Protein AF-A0A7L8H6R1-F1 (afdb_monomer)

Organism: NCBI:txid124252

Solvent-accessible surface area (backbone atoms only — not comparable to full-atom values): 13246 Å² total; per-residue (Å²): 92,54,64,76,76,48,82,56,64,92,49,43,47,61,54,44,45,51,53,46,51,51,25,42,74,70,40,34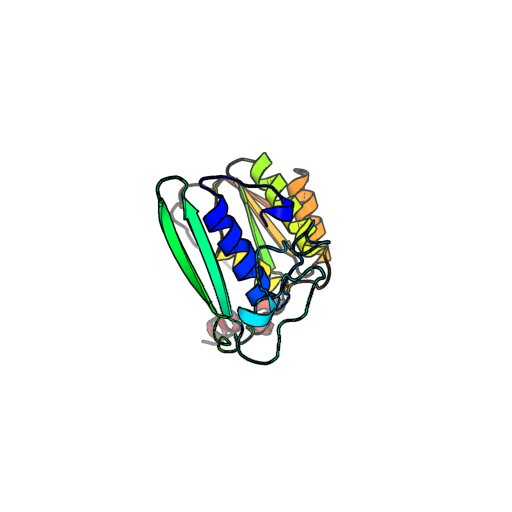,46,72,42,42,56,93,68,82,71,80,61,88,90,55,64,37,78,84,70,74,52,81,83,52,63,56,76,37,75,55,72,94,71,88,46,70,44,78,41,77,36,76,42,95,90,70,57,70,50,76,46,77,48,64,56,77,74,88,67,76,81,76,76,75,72,78,79,68,72,69,64,40,58,42,53,43,41,11,90,37,70,69,46,24,17,53,48,27,39,52,49,26,57,55,63,72,38,85,83,66,75,60,65,63,60,51,20,50,44,38,67,74,76,47,84,82,40,48,29,34,38,35,30,53,23,74,45,72,66,53,38,33,52,33,23,45,29,50,35,69,76,45,90,47,99,47,47,50,74,51,69,68,68,85,85,72,89,85,80,89,82,80,82,70,91,83,78,80,58,96,68,70,63,47,69,46,51,77,54,30,67,71,57,35,52,70,74,72,108

pLDDT: mean 92.24, std 7.63, range [60.25, 98.12]

Secondary structure (DSSP, 8-state):
-HHHH---GGGHHHHHHHHHHHHHHHTEE---TT-SS--TTS-HHHHT-----S-EEPPSS--EEEEEEE-TTS-EEEEEEEPPP-PPP--PPPP-SS-EEEEEEESSHHHHHHHHHHHHHHHTSSSPPPHHHHHHHHHHSS---SEEEEEEESSHHHHHHHHHHHHTT---TTEEEEE-------------TT---TTTTHHHHHH-HHHHHHHH-

Radius of gyration: 26.59 Å; Cα contacts (8 Å, |Δi|>4): 256; chains: 1; bounding box: 68×35×76 Å

Nearest PDB structures (foldseek):
  7s6c-assembly1_A  TM=9.274E-01  e=7.391E-15  Saccharopolyspora erythraea
  7s6b-assembly1_A  TM=8.728E-01  e=2.430E-15  Streptomyces lasalocidi
  7s6b-assembly1_B  TM=8.611E-01  e=5.772E-15  Streptomyces lasalocidi
  8ee1-assembly1_D-2  TM=8.686E-01  e=5.020E-14  Saccharopolyspora erythraea
  6l3n-assembly2_B  TM=9.235E-01  e=2.171E-08  Actinosynnema pretiosum subsp. auranticum

Structure (mmCIF, N/CA/C/O backbone):
data_AF-A0A7L8H6R1-F1
#
_entry.id   AF-A0A7L8H6R1-F1
#
loop_
_atom_site.group_PDB
_atom_site.id
_atom_site.type_symbol
_atom_site.label_atom_id
_atom_site.label_alt_id
_atom_site.label_comp_id
_atom_site.label_asym_id
_atom_site.label_entity_id
_atom_site.label_seq_id
_atom_site.pdbx_PDB_ins_code
_atom_site.Cartn_x
_atom_site.Cartn_y
_atom_site.Cartn_z
_atom_site.occupancy
_atom_site.B_iso_or_equiv
_atom_site.auth_seq_id
_atom_site.auth_comp_id
_atom_site.auth_asym_id
_atom_site.auth_atom_id
_atom_site.pdbx_PDB_model_num
ATOM 1 N N . LEU A 1 1 ? 16.452 1.372 -18.367 1.00 90.81 1 LEU A N 1
ATOM 2 C CA . LEU A 1 1 ? 17.066 1.394 -17.018 1.00 90.81 1 LEU A CA 1
ATOM 3 C C . LEU A 1 1 ? 18.425 2.065 -17.070 1.00 90.81 1 LEU A C 1
ATOM 5 O O . LEU A 1 1 ? 18.496 3.204 -16.646 1.00 90.81 1 LEU A O 1
ATOM 9 N N . LYS A 1 2 ? 19.482 1.414 -17.585 1.00 94.56 2 LYS A N 1
ATOM 10 C CA . LYS A 1 2 ? 20.833 2.011 -17.603 1.00 94.56 2 LYS A CA 1
ATOM 11 C C . LYS A 1 2 ? 20.879 3.334 -18.374 1.00 94.56 2 LYS A C 1
ATOM 13 O O . LYS A 1 2 ? 21.498 4.286 -17.930 1.00 94.56 2 LY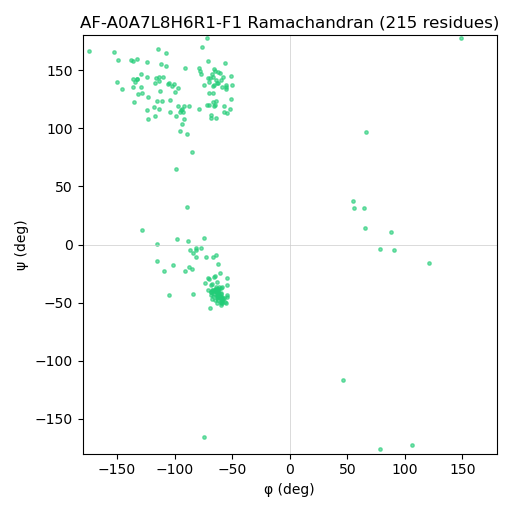S A O 1
ATOM 18 N N . SER A 1 3 ? 20.111 3.414 -19.458 1.00 94.62 3 SER A N 1
ATOM 19 C CA . SER A 1 3 ? 19.859 4.642 -20.219 1.00 94.62 3 SER A CA 1
ATOM 20 C C . SER A 1 3 ? 19.152 5.759 -19.434 1.00 94.62 3 SER A C 1
ATOM 22 O O . SER A 1 3 ? 19.124 6.880 -19.907 1.00 94.62 3 SER A O 1
ATOM 24 N N . ASN A 1 4 ? 18.520 5.466 -18.292 1.00 95.19 4 ASN A N 1
ATOM 25 C CA . ASN A 1 4 ? 17.732 6.422 -17.503 1.00 95.19 4 ASN A CA 1
ATOM 26 C C . ASN A 1 4 ? 18.473 6.880 -16.241 1.00 95.19 4 ASN A C 1
ATOM 28 O O . ASN A 1 4 ? 18.430 8.056 -15.911 1.00 95.19 4 ASN A O 1
ATOM 32 N N . ILE A 1 5 ? 19.108 5.948 -15.522 1.00 95.62 5 ILE A N 1
ATOM 33 C CA . ILE A 1 5 ? 19.700 6.199 -14.193 1.00 95.62 5 ILE A CA 1
ATOM 34 C C . ILE A 1 5 ? 21.168 5.759 -14.090 1.00 95.62 5 ILE A C 1
ATOM 36 O O . ILE A 1 5 ? 21.714 5.662 -12.996 1.00 95.62 5 ILE A O 1
ATOM 40 N N . GLY A 1 6 ? 21.807 5.461 -15.222 1.00 95.19 6 GLY A N 1
ATOM 41 C CA . GLY A 1 6 ? 23.197 5.015 -15.267 1.00 95.19 6 GLY A CA 1
ATOM 42 C C . GLY A 1 6 ? 23.403 3.542 -14.903 1.00 95.19 6 GLY A C 1
ATOM 43 O O . GLY A 1 6 ? 22.465 2.758 -14.721 1.00 95.19 6 GLY A O 1
ATOM 44 N N . HIS A 1 7 ? 24.674 3.143 -14.855 1.00 95.25 7 HIS A N 1
ATOM 45 C CA . HIS A 1 7 ? 25.091 1.794 -14.488 1.00 95.25 7 HIS A CA 1
ATOM 46 C C . HIS A 1 7 ? 25.398 1.732 -12.990 1.00 95.25 7 HIS A C 1
ATOM 48 O O . HIS A 1 7 ? 26.453 2.171 -12.558 1.00 95.25 7 HIS A O 1
ATOM 54 N N . LEU A 1 8 ? 24.486 1.157 -12.207 1.00 94.75 8 LEU A N 1
ATOM 55 C CA . LEU A 1 8 ? 24.596 1.076 -10.743 1.00 94.75 8 LEU A CA 1
ATOM 56 C C . LEU A 1 8 ? 25.338 -0.184 -10.261 1.00 94.75 8 LEU A C 1
ATOM 58 O O . LEU A 1 8 ? 25.005 -0.751 -9.224 1.00 94.75 8 LEU A O 1
ATOM 62 N N . GLU A 1 9 ? 26.301 -0.640 -11.063 1.00 93.69 9 GLU A N 1
ATOM 63 C CA . GLU A 1 9 ? 27.282 -1.683 -10.732 1.00 93.69 9 GLU A CA 1
ATOM 64 C C . GLU A 1 9 ? 26.643 -2.931 -10.060 1.00 93.69 9 GLU A C 1
ATOM 66 O O . GLU A 1 9 ? 25.805 -3.543 -10.738 1.00 93.69 9 GLU A O 1
ATOM 71 N N . PRO A 1 10 ? 26.918 -3.348 -8.791 1.00 92.50 10 PRO A N 1
ATOM 72 C CA . PRO A 1 10 ? 26.257 -4.525 -8.212 1.00 92.50 10 PRO A CA 1
ATOM 73 C C . PRO A 1 10 ? 24.723 -4.486 -8.241 1.00 92.50 10 PRO A C 1
ATOM 75 O O . PRO A 1 10 ? 24.081 -5.531 -8.328 1.00 92.50 10 PRO A O 1
ATOM 78 N N . ALA A 1 11 ? 24.110 -3.299 -8.200 1.00 95.06 11 ALA A N 1
ATOM 79 C CA . ALA A 1 11 ? 22.655 -3.145 -8.209 1.00 95.06 11 ALA A CA 1
ATOM 80 C C . ALA A 1 11 ? 22.047 -3.166 -9.624 1.00 95.06 11 ALA A C 1
ATOM 82 O O . ALA A 1 11 ? 20.822 -3.193 -9.781 1.00 95.06 11 ALA A O 1
ATOM 83 N N . ALA A 1 12 ? 22.868 -3.166 -10.680 1.00 94.44 12 ALA A N 1
ATOM 84 C CA . ALA A 1 12 ? 22.384 -3.057 -12.053 1.00 94.44 12 ALA A CA 1
ATOM 85 C C . ALA A 1 12 ? 21.486 -4.235 -12.474 1.00 94.44 12 ALA A C 1
ATOM 87 O O . ALA A 1 12 ? 20.568 -4.038 -13.276 1.00 94.44 12 ALA A O 1
ATOM 88 N N . GLY A 1 13 ? 21.744 -5.438 -11.947 1.00 94.88 13 GLY A N 1
ATOM 89 C CA . GLY A 1 13 ? 20.940 -6.634 -12.210 1.00 94.88 13 GLY A CA 1
ATOM 90 C C . GLY A 1 13 ? 19.549 -6.546 -11.580 1.00 94.88 13 GLY A C 1
ATOM 91 O O . GLY A 1 13 ? 18.547 -6.621 -12.290 1.00 94.88 13 GLY A O 1
ATOM 92 N N . VAL A 1 14 ? 19.477 -6.300 -10.264 1.00 96.69 14 VAL A N 1
ATOM 93 C CA . VAL A 1 14 ? 18.199 -6.243 -9.528 1.00 96.69 14 VAL A CA 1
ATOM 94 C C . VAL A 1 14 ? 17.308 -5.094 -9.999 1.00 96.69 14 VAL A C 1
ATOM 96 O O . VAL A 1 14 ? 16.104 -5.267 -10.148 1.00 96.69 14 VAL A O 1
ATOM 99 N N . LEU A 1 15 ? 17.875 -3.939 -10.344 1.00 96.75 15 LEU A N 1
ATOM 100 C CA . LEU A 1 15 ? 17.086 -2.845 -10.912 1.00 96.75 15 LEU A CA 1
ATOM 101 C C . LEU A 1 15 ? 16.614 -3.155 -12.341 1.00 96.75 15 LEU A C 1
ATOM 103 O O . LEU A 1 15 ? 15.557 -2.683 -12.763 1.00 96.75 15 LEU A O 1
ATOM 107 N N . GLY A 1 16 ? 17.368 -3.972 -13.086 1.00 96.88 16 GLY A N 1
ATOM 108 C CA . GLY A 1 16 ? 16.928 -4.523 -14.370 1.00 96.88 16 GLY A CA 1
ATOM 109 C C . GLY A 1 16 ? 15.703 -5.415 -14.194 1.00 96.88 16 GLY A C 1
ATOM 110 O O . GLY A 1 16 ? 14.735 -5.276 -14.940 1.00 96.88 16 GLY A O 1
ATOM 111 N N . LEU A 1 17 ? 15.721 -6.245 -13.150 1.00 97.50 17 LEU A N 1
ATOM 112 C CA . LEU A 1 17 ? 14.598 -7.085 -12.752 1.00 97.50 17 LEU A CA 1
ATOM 113 C C . LEU A 1 17 ? 13.377 -6.260 -12.332 1.00 97.50 17 LEU A C 1
ATOM 115 O O . LEU A 1 17 ? 12.283 -6.540 -12.805 1.00 97.50 17 LEU A O 1
ATOM 119 N N . VAL A 1 18 ? 13.554 -5.196 -11.543 1.00 97.38 18 VAL A N 1
ATOM 120 C CA . VAL A 1 18 ? 12.453 -4.284 -11.176 1.00 97.38 18 VAL A CA 1
ATOM 121 C C . VAL A 1 18 ? 11.838 -3.624 -12.415 1.00 97.38 18 VAL A C 1
ATOM 123 O O . VAL A 1 18 ? 10.615 -3.615 -12.547 1.00 97.38 18 VAL A O 1
ATOM 126 N N . LYS A 1 19 ? 12.655 -3.127 -13.363 1.00 97.19 19 LYS A N 1
ATOM 127 C CA . LYS A 1 19 ? 12.152 -2.585 -14.644 1.00 97.19 19 LYS A CA 1
ATOM 128 C C . LYS A 1 19 ? 11.303 -3.629 -15.370 1.00 97.19 19 LYS A C 1
ATOM 130 O O . LYS A 1 19 ? 10.217 -3.305 -15.839 1.00 97.19 19 LYS A O 1
ATOM 135 N N . ALA A 1 20 ? 11.820 -4.848 -15.500 1.00 97.25 20 ALA A N 1
ATOM 136 C CA . ALA A 1 20 ? 11.145 -5.907 -16.234 1.00 97.25 20 ALA A CA 1
ATOM 137 C C . ALA A 1 20 ? 9.837 -6.331 -15.551 1.00 97.25 20 ALA A C 1
ATOM 139 O O . ALA A 1 20 ? 8.822 -6.454 -16.227 1.00 97.25 20 ALA A O 1
ATOM 140 N N . ALA A 1 21 ? 9.832 -6.472 -14.223 1.00 96.94 21 ALA A N 1
ATOM 141 C CA . ALA A 1 21 ? 8.643 -6.831 -13.455 1.00 96.94 21 ALA A CA 1
ATOM 142 C C . ALA A 1 21 ? 7.538 -5.774 -13.592 1.00 96.94 21 ALA A C 1
ATOM 144 O O . ALA A 1 21 ? 6.387 -6.121 -13.839 1.00 96.94 21 ALA A O 1
ATOM 145 N N . LEU A 1 22 ? 7.890 -4.486 -13.509 1.00 96.38 22 LEU A N 1
ATOM 146 C CA . LEU A 1 22 ? 6.939 -3.393 -13.729 1.00 96.38 22 LEU A CA 1
ATOM 147 C C . LEU A 1 22 ? 6.429 -3.355 -15.174 1.00 96.38 22 LEU A C 1
ATOM 149 O O . LEU A 1 22 ? 5.242 -3.132 -15.388 1.00 96.38 22 LEU A O 1
ATOM 153 N N . ALA A 1 23 ? 7.296 -3.600 -16.161 1.00 96.44 23 ALA A N 1
ATOM 154 C CA . ALA A 1 23 ? 6.902 -3.638 -17.568 1.00 96.44 23 ALA A CA 1
ATOM 155 C C . ALA A 1 23 ? 5.898 -4.769 -17.854 1.00 96.44 23 ALA A C 1
ATOM 157 O O . ALA A 1 23 ? 4.876 -4.538 -18.498 1.00 96.44 23 ALA A O 1
ATOM 158 N N . VAL A 1 24 ? 6.157 -5.966 -17.314 1.00 96.06 24 VAL A N 1
ATOM 159 C CA . VAL A 1 24 ? 5.246 -7.117 -17.392 1.00 96.06 24 VAL A CA 1
ATOM 160 C C . VAL A 1 24 ? 3.930 -6.805 -16.678 1.00 96.06 24 VAL A C 1
ATOM 162 O O . VAL A 1 24 ? 2.873 -6.933 -17.286 1.00 96.06 24 VAL A O 1
ATOM 165 N N . HIS A 1 25 ? 3.982 -6.321 -15.432 1.00 94.44 25 HIS A N 1
ATOM 166 C CA . HIS A 1 25 ? 2.796 -6.009 -14.630 1.00 94.44 25 HIS A CA 1
ATOM 167 C C . HIS A 1 25 ? 1.884 -4.973 -15.304 1.00 94.44 25 HIS A C 1
ATOM 169 O O . HIS A 1 25 ? 0.684 -5.199 -15.448 1.00 94.44 25 HIS A O 1
ATOM 175 N N . HIS A 1 26 ? 2.456 -3.862 -15.774 1.00 94.38 26 HIS A N 1
ATOM 176 C CA . HIS A 1 26 ? 1.699 -2.792 -16.425 1.00 94.38 26 HIS A CA 1
ATOM 177 C C . HIS A 1 26 ? 1.387 -3.067 -17.902 1.00 94.38 26 HIS A C 1
ATOM 179 O O . HIS A 1 26 ? 0.599 -2.333 -18.488 1.00 94.38 26 HIS A O 1
ATOM 185 N N . GLY A 1 27 ? 1.985 -4.093 -18.519 1.00 95.56 27 GLY A N 1
ATOM 186 C CA . GLY A 1 27 ? 1.795 -4.378 -19.945 1.00 95.56 27 GLY A CA 1
ATOM 187 C C . GLY A 1 27 ? 2.338 -3.276 -20.857 1.00 95.56 27 GLY A C 1
ATOM 188 O O . GLY A 1 27 ? 1.790 -3.037 -21.931 1.00 95.56 27 GLY A O 1
ATOM 189 N N . VAL A 1 28 ? 3.402 -2.594 -20.431 1.00 96.69 28 VAL A N 1
ATOM 190 C CA . VAL A 1 28 ? 4.036 -1.502 -21.179 1.00 96.69 28 VAL A CA 1
ATOM 191 C C . VAL A 1 28 ? 5.537 -1.729 -21.216 1.00 96.69 28 VAL A C 1
ATOM 193 O O . VAL A 1 28 ? 6.169 -1.919 -20.178 1.00 96.69 28 VAL A O 1
ATOM 196 N N . ILE A 1 29 ? 6.125 -1.661 -22.407 1.00 97.06 29 ILE A N 1
ATOM 197 C CA . ILE A 1 29 ? 7.568 -1.727 -22.616 1.00 97.06 29 ILE A CA 1
ATOM 198 C C . ILE A 1 29 ? 8.109 -0.290 -22.609 1.00 97.06 29 ILE A C 1
ATOM 200 O O . ILE A 1 29 ? 7.864 0.465 -23.552 1.00 97.06 29 ILE A O 1
ATOM 204 N N . PRO A 1 30 ? 8.828 0.137 -21.554 1.00 96.56 30 PRO A N 1
ATOM 205 C CA . PRO A 1 30 ? 9.301 1.511 -21.459 1.00 96.56 30 PRO A CA 1
ATOM 206 C C . PRO A 1 30 ? 10.531 1.745 -22.352 1.00 96.56 30 PRO A C 1
ATOM 208 O O . PRO A 1 30 ? 11.381 0.847 -22.487 1.00 96.56 30 PRO A O 1
ATOM 211 N N . PRO A 1 31 ? 10.692 2.975 -22.868 1.00 95.94 31 PRO A N 1
ATOM 212 C CA . PRO A 1 31 ? 11.715 3.298 -23.847 1.00 95.94 31 PRO A CA 1
ATOM 213 C C . PRO A 1 31 ? 13.136 3.184 -23.290 1.00 95.94 31 PRO A C 1
ATOM 215 O O . PRO A 1 31 ? 13.413 3.408 -22.103 1.00 95.94 31 PRO A O 1
ATOM 218 N N . SER A 1 32 ? 14.064 2.867 -24.184 1.00 95.31 32 SER A N 1
ATOM 219 C CA . SER A 1 32 ? 15.502 2.966 -23.981 1.00 95.31 32 SER A CA 1
ATOM 220 C C . SER A 1 32 ? 15.980 4.301 -24.542 1.00 95.31 32 SER A C 1
ATOM 222 O O . SER A 1 32 ? 15.919 4.554 -25.742 1.00 95.31 32 SER A O 1
ATOM 224 N N . LEU A 1 33 ? 16.443 5.175 -23.651 1.00 95.12 33 LEU A N 1
ATOM 225 C CA . LEU A 1 33 ? 16.892 6.515 -24.025 1.00 95.12 33 LEU A CA 1
ATOM 226 C C . LEU A 1 33 ? 18.214 6.463 -24.802 1.00 95.12 33 LEU A C 1
ATOM 228 O O . LEU A 1 33 ? 18.997 5.523 -24.668 1.00 95.12 33 LEU A O 1
ATOM 232 N N . HIS A 1 34 ? 18.474 7.522 -25.571 1.00 93.44 34 HIS A N 1
ATOM 233 C CA . HIS A 1 34 ? 19.729 7.764 -26.299 1.00 93.44 34 HIS A CA 1
ATOM 234 C C . HIS A 1 34 ? 20.055 6.773 -27.434 1.00 93.44 34 HIS A C 1
ATOM 236 O O . HIS A 1 34 ? 21.165 6.795 -27.957 1.00 93.44 34 HIS A O 1
ATOM 242 N N . SER A 1 35 ? 19.094 5.960 -27.883 1.00 89.62 35 SER A N 1
ATOM 243 C CA . SER A 1 35 ? 19.260 5.044 -29.022 1.00 89.62 35 SER A CA 1
ATOM 244 C C . SER A 1 35 ? 18.675 5.632 -30.316 1.00 89.62 35 SER A C 1
ATOM 246 O O . SER A 1 35 ? 17.680 5.148 -30.835 1.00 89.62 35 SER A O 1
ATOM 248 N N . ARG A 1 36 ? 19.253 6.738 -30.814 1.00 88.44 36 ARG A N 1
ATOM 249 C CA . ARG A 1 36 ? 18.781 7.397 -32.056 1.00 88.44 36 ARG A CA 1
ATOM 250 C C . ARG A 1 36 ? 19.356 6.772 -33.325 1.00 88.44 36 ARG A C 1
ATOM 252 O O . ARG A 1 36 ? 18.641 6.592 -34.300 1.00 88.44 36 ARG A O 1
ATOM 259 N N . THR A 1 37 ? 20.647 6.457 -33.302 1.00 90.75 37 THR A N 1
ATOM 260 C CA . THR A 1 37 ? 21.355 5.834 -34.423 1.00 90.75 37 THR A CA 1
ATOM 261 C C . THR A 1 37 ? 21.765 4.425 -33.995 1.00 90.75 37 THR A C 1
ATOM 263 O O . THR A 1 37 ? 22.543 4.306 -33.042 1.00 90.75 37 THR A O 1
ATOM 266 N N . PRO A 1 38 ? 21.253 3.360 -34.642 1.00 89.19 38 PRO A N 1
ATOM 267 C CA . PRO A 1 38 ? 21.658 1.991 -34.341 1.00 89.19 38 PRO A CA 1
ATOM 268 C C . PRO A 1 38 ? 23.167 1.795 -34.524 1.00 89.19 38 PRO A C 1
ATOM 270 O O . PRO A 1 38 ? 23.782 2.383 -35.413 1.00 89.19 38 PRO A O 1
ATOM 273 N N . ASN A 1 39 ? 23.781 0.965 -33.679 1.00 92.38 39 ASN A N 1
ATOM 274 C CA . ASN A 1 39 ? 25.201 0.645 -33.810 1.00 92.38 39 ASN A CA 1
ATOM 275 C C . ASN A 1 39 ? 25.414 -0.222 -35.066 1.00 92.38 39 ASN A C 1
ATOM 277 O O . ASN A 1 39 ? 24.886 -1.332 -35.097 1.00 92.38 39 ASN A O 1
ATOM 281 N N . PRO A 1 40 ? 26.219 0.212 -36.056 1.00 93.56 40 PRO A N 1
ATOM 282 C CA . PRO A 1 40 ? 26.391 -0.510 -37.322 1.00 93.56 40 PRO A CA 1
ATOM 283 C C . PRO A 1 40 ? 27.095 -1.866 -37.171 1.00 93.56 40 PRO A C 1
ATOM 285 O O . PRO A 1 40 ? 27.126 -2.647 -38.112 1.00 93.56 40 PRO A O 1
ATOM 288 N N . ARG A 1 41 ? 27.672 -2.157 -35.996 1.00 96.19 41 ARG A N 1
ATOM 289 C CA . ARG A 1 41 ? 28.267 -3.465 -35.678 1.00 96.19 41 ARG A CA 1
ATOM 290 C C . ARG A 1 41 ? 27.241 -4.519 -35.246 1.00 96.19 41 ARG A C 1
ATOM 292 O O . ARG A 1 41 ? 27.641 -5.640 -34.959 1.00 96.19 41 ARG A O 1
ATOM 299 N N . ILE A 1 42 ? 25.963 -4.157 -35.135 1.00 94.81 42 ILE A N 1
ATOM 300 C CA . ILE A 1 42 ? 24.877 -5.058 -34.740 1.00 94.81 42 ILE A CA 1
ATOM 301 C C . ILE A 1 42 ? 23.884 -5.138 -35.898 1.00 94.81 42 ILE A C 1
ATOM 303 O O . ILE A 1 42 ? 23.267 -4.134 -36.256 1.00 94.81 42 ILE A O 1
ATOM 307 N N . ASP A 1 43 ? 23.706 -6.333 -36.455 1.00 94.69 43 ASP A N 1
ATOM 308 C CA . ASP A 1 43 ? 22.686 -6.607 -37.468 1.00 94.69 43 ASP A CA 1
ATOM 309 C C . ASP A 1 43 ? 21.342 -6.918 -36.787 1.00 94.69 43 ASP A C 1
ATOM 311 O O . ASP A 1 43 ? 20.959 -8.067 -36.579 1.00 94.69 43 ASP A O 1
ATOM 315 N N . PHE A 1 44 ? 20.640 -5.864 -36.364 1.00 92.94 44 PHE A N 1
ATOM 316 C CA . PHE A 1 44 ? 19.354 -5.979 -35.668 1.00 92.94 44 PHE A CA 1
ATOM 317 C C . PHE A 1 44 ? 18.306 -6.812 -36.438 1.00 92.94 44 PHE A C 1
ATOM 319 O O . PHE A 1 44 ? 17.686 -7.678 -35.810 1.00 92.94 44 PHE A O 1
ATOM 326 N N . PRO A 1 45 ? 18.112 -6.621 -37.765 1.00 92.88 45 PRO A N 1
ATOM 327 C CA . PRO A 1 45 ? 17.213 -7.465 -38.549 1.00 92.88 45 PRO A CA 1
ATOM 328 C C . PRO A 1 45 ? 17.585 -8.950 -38.534 1.00 92.88 45 PRO A C 1
ATOM 330 O O . PRO A 1 45 ? 16.699 -9.783 -38.334 1.00 92.88 45 PRO A O 1
ATOM 333 N N . ALA A 1 46 ? 18.867 -9.296 -38.711 1.00 95.50 46 ALA A N 1
ATOM 334 C CA . ALA A 1 46 ? 19.302 -10.694 -38.702 1.00 95.50 46 ALA A CA 1
ATOM 335 C C . ALA A 1 46 ? 19.090 -11.360 -37.331 1.00 95.50 46 ALA A C 1
ATOM 337 O O . ALA A 1 46 ? 18.646 -12.507 -37.264 1.00 95.50 46 ALA A O 1
ATOM 338 N N . GLU A 1 47 ? 19.323 -10.617 -36.246 1.00 94.31 47 GLU A N 1
ATOM 339 C CA . GLU A 1 47 ? 19.158 -11.092 -34.864 1.00 94.31 47 GLU A CA 1
ATOM 340 C C . GLU A 1 47 ? 17.702 -11.052 -34.366 1.00 94.31 47 GLU A C 1
ATOM 342 O O . GLU A 1 47 ? 17.409 -11.505 -33.259 1.00 94.31 47 GLU A O 1
ATOM 347 N N . ARG A 1 48 ? 16.768 -10.518 -35.169 1.00 95.12 48 ARG A N 1
ATOM 348 C CA . ARG A 1 48 ? 15.358 -10.300 -34.790 1.00 95.12 48 ARG A CA 1
ATOM 349 C C . ARG A 1 48 ? 15.218 -9.468 -33.511 1.00 95.12 48 ARG A C 1
ATOM 351 O O . ARG A 1 48 ? 14.345 -9.724 -32.680 1.00 95.12 48 ARG A O 1
ATOM 358 N N . LEU A 1 49 ? 16.092 -8.476 -33.353 1.00 93.75 49 LEU A 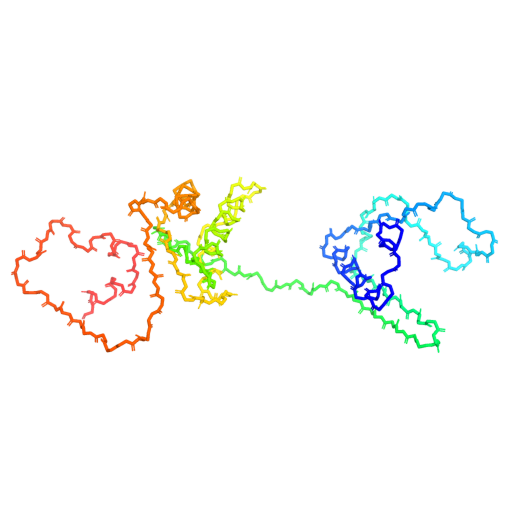N 1
ATOM 359 C CA . LEU A 1 49 ? 16.113 -7.574 -32.207 1.00 93.75 49 LEU A CA 1
ATOM 360 C C . LEU A 1 49 ? 15.668 -6.174 -32.619 1.00 93.75 49 LEU A C 1
ATOM 362 O O . LEU A 1 49 ? 16.030 -5.675 -33.679 1.00 93.75 49 LEU A O 1
ATOM 366 N N . GLU A 1 50 ? 14.955 -5.502 -31.723 1.00 92.94 50 GLU A N 1
ATOM 367 C CA . GLU A 1 50 ? 14.575 -4.100 -31.869 1.00 92.94 50 GLU A CA 1
ATOM 368 C C . GLU A 1 50 ? 14.826 -3.359 -30.554 1.00 92.94 50 GLU A C 1
ATOM 370 O O . GLU A 1 50 ? 14.574 -3.880 -29.462 1.00 92.94 50 GLU A O 1
ATOM 375 N N . VAL A 1 51 ? 15.337 -2.129 -30.642 1.00 94.56 51 VAL A N 1
ATOM 376 C CA . VAL A 1 51 ? 15.460 -1.252 -29.475 1.00 94.56 51 VAL A CA 1
ATOM 377 C C . VAL A 1 51 ? 14.213 -0.389 -29.378 1.00 94.56 51 VAL A C 1
ATOM 379 O O . VAL A 1 51 ? 13.997 0.495 -30.196 1.00 94.56 51 VAL A O 1
ATOM 382 N N . VAL A 1 52 ? 13.429 -0.601 -28.325 1.00 95.06 52 VAL A N 1
ATOM 383 C CA . VAL A 1 52 ? 12.236 0.205 -28.040 1.00 95.06 52 VAL A CA 1
ATOM 384 C C . VAL A 1 52 ? 12.654 1.623 -27.642 1.00 95.06 52 VAL A C 1
ATOM 386 O O . VAL A 1 52 ? 13.255 1.810 -26.580 1.00 95.06 52 VAL A O 1
ATOM 389 N N . THR A 1 53 ? 12.366 2.615 -28.485 1.00 94.56 53 THR A N 1
ATOM 390 C CA . THR A 1 53 ? 12.722 4.039 -28.296 1.00 94.56 53 THR A CA 1
ATOM 391 C C . THR A 1 53 ? 11.557 4.902 -27.812 1.00 94.56 53 THR A C 1
ATOM 393 O O . THR A 1 53 ? 11.791 5.959 -27.225 1.00 94.56 53 THR A O 1
ATOM 396 N N . GLU A 1 54 ? 10.324 4.417 -27.959 1.00 94.75 54 GLU A N 1
ATOM 397 C CA . GLU A 1 54 ? 9.086 5.014 -27.445 1.00 94.75 54 GLU A CA 1
ATOM 398 C C . GLU A 1 54 ? 8.337 4.009 -26.560 1.00 94.75 54 GLU A C 1
ATOM 400 O O . GLU A 1 54 ? 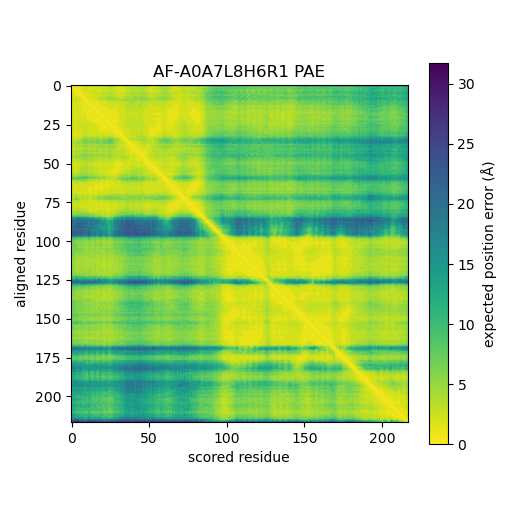8.572 2.807 -26.648 1.00 94.75 54 GLU A O 1
ATOM 405 N N . ALA A 1 55 ? 7.471 4.475 -25.657 1.00 96.38 55 ALA A N 1
ATOM 406 C CA . ALA A 1 55 ? 6.697 3.560 -24.821 1.00 96.38 55 ALA A CA 1
ATOM 407 C C . ALA A 1 55 ? 5.716 2.759 -25.688 1.00 96.38 55 ALA A C 1
ATOM 409 O O . ALA A 1 55 ? 4.879 3.343 -26.370 1.00 96.38 55 ALA A O 1
ATOM 410 N N . ALA A 1 56 ? 5.807 1.432 -25.632 1.00 96.06 56 ALA A N 1
ATOM 411 C CA . ALA A 1 56 ? 4.982 0.542 -26.439 1.00 96.06 56 ALA A CA 1
ATOM 412 C C . ALA A 1 56 ? 4.074 -0.316 -25.555 1.00 96.06 56 ALA A C 1
ATOM 414 O O . ALA A 1 56 ? 4.482 -0.764 -24.480 1.00 96.06 56 ALA A O 1
ATOM 415 N N . ALA A 1 57 ? 2.850 -0.568 -26.016 1.00 96.44 57 ALA A N 1
ATOM 416 C CA . ALA A 1 57 ? 1.998 -1.585 -25.413 1.00 96.44 57 ALA A CA 1
ATOM 417 C C . ALA A 1 57 ? 2.621 -2.972 -25.611 1.00 96.44 57 ALA A C 1
ATOM 419 O O . ALA A 1 57 ? 3.306 -3.228 -26.604 1.00 96.44 57 ALA A O 1
ATOM 420 N N . TRP A 1 58 ? 2.379 -3.872 -24.665 1.00 94.94 58 TRP A N 1
ATOM 421 C CA . TRP A 1 58 ? 2.796 -5.256 -24.826 1.00 94.94 58 TRP A CA 1
ATOM 422 C C . TRP A 1 58 ? 2.019 -5.929 -25.974 1.00 94.94 58 TRP A C 1
ATOM 424 O O . TRP A 1 58 ? 0.804 -5.731 -26.063 1.00 94.94 58 TRP A O 1
ATOM 434 N N . PRO A 1 59 ? 2.669 -6.730 -26.841 1.00 91.75 59 PRO A N 1
ATOM 435 C CA . PRO A 1 59 ? 1.969 -7.526 -27.849 1.00 91.75 59 PRO A CA 1
ATOM 436 C C . PRO A 1 59 ? 0.917 -8.466 -27.242 1.00 91.75 59 PRO A C 1
ATOM 438 O O . PRO A 1 59 ? 1.016 -8.855 -26.081 1.00 91.75 59 PRO A O 1
ATOM 441 N N . ALA A 1 60 ? -0.082 -8.867 -28.030 1.00 90.19 60 ALA A N 1
ATOM 442 C CA . ALA A 1 60 ? -1.107 -9.797 -27.560 1.00 90.19 60 ALA A CA 1
ATOM 443 C C . ALA A 1 60 ? -0.506 -11.149 -27.125 1.00 90.19 60 ALA A C 1
ATOM 445 O O . ALA A 1 60 ? 0.389 -11.681 -27.784 1.00 90.19 60 ALA A O 1
ATOM 446 N N . GLY A 1 61 ? -1.052 -11.721 -26.049 1.00 89.62 61 GLY A N 1
ATOM 447 C CA . GLY A 1 61 ? -0.629 -13.004 -25.486 1.00 89.62 61 GLY A CA 1
ATOM 448 C C . GLY A 1 61 ? 0.166 -12.869 -24.183 1.00 89.62 61 GLY A C 1
ATOM 449 O O . GLY A 1 61 ? 0.259 -11.772 -23.626 1.00 89.62 61 GLY A O 1
ATOM 450 N N . PRO A 1 62 ? 0.720 -13.987 -23.677 1.00 91.62 62 PRO A N 1
ATOM 451 C CA . PRO A 1 62 ? 1.393 -13.993 -22.391 1.00 91.62 62 PRO A CA 1
ATOM 452 C C . PRO A 1 62 ? 2.634 -13.105 -22.357 1.00 91.62 62 PRO A C 1
ATOM 454 O O . PRO A 1 62 ? 3.447 -13.084 -23.289 1.00 91.62 62 PRO A O 1
ATOM 457 N N . ARG A 1 63 ? 2.808 -12.387 -21.250 1.00 95.56 63 ARG A N 1
ATOM 458 C CA . ARG A 1 63 ? 3.891 -11.407 -21.110 1.00 95.56 63 ARG A CA 1
ATOM 459 C C . ARG A 1 63 ? 5.115 -12.034 -20.458 1.00 95.56 63 ARG A C 1
ATOM 461 O O . ARG A 1 63 ? 5.058 -12.409 -19.291 1.00 95.56 63 ARG A O 1
ATOM 468 N N . PHE A 1 64 ? 6.230 -12.092 -21.189 1.00 96.25 64 PHE A N 1
ATOM 469 C CA . PHE A 1 64 ? 7.511 -12.607 -20.693 1.00 96.25 64 PHE A CA 1
ATOM 470 C C . PHE A 1 64 ? 8.667 -11.643 -20.948 1.00 96.25 64 PHE A C 1
ATOM 472 O O . PHE A 1 64 ? 8.833 -11.133 -22.052 1.00 96.25 64 PHE A O 1
ATOM 479 N N . ALA A 1 65 ? 9.524 -11.449 -19.952 1.00 97.44 65 ALA A N 1
ATOM 480 C CA . ALA A 1 65 ? 10.736 -10.651 -20.077 1.00 97.44 65 ALA A CA 1
ATOM 481 C C . ALA A 1 65 ? 11.975 -11.461 -19.690 1.00 97.44 65 ALA A C 1
ATOM 483 O O . ALA A 1 65 ? 11.943 -12.261 -18.757 1.00 97.44 65 ALA A O 1
ATOM 484 N N . GLY A 1 66 ? 13.082 -11.206 -20.387 1.00 97.69 66 GLY A N 1
ATOM 485 C CA . GLY A 1 66 ? 14.416 -11.665 -20.010 1.00 97.69 66 GLY A CA 1
ATOM 486 C C . GLY A 1 66 ? 15.244 -10.516 -19.438 1.00 97.69 66 GLY A C 1
ATOM 487 O O . GLY A 1 66 ? 15.219 -9.398 -19.956 1.00 97.69 66 GLY A O 1
ATOM 488 N N . VAL A 1 67 ? 16.005 -10.784 -18.380 1.00 98.06 67 VAL A N 1
ATOM 489 C CA . VAL A 1 67 ? 16.943 -9.839 -17.768 1.00 98.06 67 VAL A CA 1
ATOM 490 C C . VAL A 1 67 ? 18.320 -10.473 -17.736 1.00 98.06 67 VAL A C 1
ATOM 492 O O . VAL A 1 67 ? 18.541 -11.455 -17.033 1.00 98.06 67 VAL A O 1
ATOM 495 N N . SER A 1 68 ? 19.253 -9.879 -18.474 1.00 97.44 68 SER A N 1
ATOM 496 C CA . SER A 1 68 ? 20.654 -10.301 -18.503 1.00 97.44 68 SER A CA 1
ATOM 497 C C . SER A 1 68 ? 21.539 -9.327 -17.729 1.00 97.44 68 SER A C 1
ATOM 499 O O . SER A 1 68 ? 21.398 -8.104 -17.848 1.00 97.44 68 SER A O 1
ATOM 501 N N . SER A 1 69 ? 22.484 -9.871 -16.964 1.00 96.44 69 SER A N 1
ATOM 502 C CA . SER A 1 69 ? 23.516 -9.114 -16.259 1.00 96.44 69 SER A CA 1
ATOM 503 C C . SER A 1 69 ? 24.872 -9.787 -16.445 1.00 96.44 69 SER A C 1
ATOM 505 O O . SER A 1 69 ? 25.043 -10.953 -16.094 1.00 96.44 69 SER A O 1
ATOM 507 N N . PHE A 1 70 ? 25.830 -9.038 -16.984 1.00 96.06 70 PHE A N 1
ATOM 508 C CA . PHE A 1 70 ? 27.174 -9.517 -17.298 1.00 96.06 70 PHE A CA 1
ATOM 509 C C . PHE A 1 70 ? 28.178 -8.741 -16.450 1.00 96.06 70 PHE A C 1
ATOM 511 O O . PHE A 1 70 ? 28.319 -7.525 -16.604 1.00 96.06 70 PHE A O 1
ATOM 518 N N . GLY A 1 71 ? 28.800 -9.425 -15.493 1.00 93.56 71 GLY A N 1
ATOM 519 C CA . GLY A 1 71 ? 29.797 -8.843 -14.607 1.00 93.56 71 GLY A CA 1
ATOM 520 C C . GLY A 1 71 ? 31.140 -8.691 -15.311 1.00 93.56 71 GLY A C 1
ATOM 521 O O . GLY A 1 71 ? 31.523 -9.531 -16.120 1.00 93.56 71 GLY A O 1
ATOM 522 N N . TYR A 1 72 ? 31.891 -7.646 -14.959 1.00 92.12 72 TYR A N 1
ATOM 523 C CA . TYR A 1 72 ? 33.211 -7.381 -15.543 1.00 92.12 72 TYR A CA 1
ATOM 524 C C . TYR A 1 72 ? 34.180 -8.573 -15.418 1.00 92.12 72 TYR A C 1
ATOM 526 O O . TYR A 1 72 ? 34.947 -8.843 -16.334 1.00 92.12 72 TYR A O 1
ATOM 534 N N . GLY A 1 73 ? 34.100 -9.334 -14.320 1.00 93.50 73 GLY A N 1
ATOM 535 C CA . GLY A 1 73 ? 34.900 -10.547 -14.103 1.00 93.50 73 GLY A CA 1
ATOM 536 C C . GLY A 1 73 ? 34.462 -11.780 -14.906 1.00 93.50 73 GLY A C 1
ATOM 537 O O . GLY A 1 73 ? 34.991 -12.859 -14.672 1.00 93.50 73 GLY A O 1
ATOM 538 N N . GLY A 1 74 ? 33.483 -11.656 -15.807 1.00 94.50 74 GLY A N 1
ATOM 539 C CA . GLY A 1 74 ? 32.984 -12.753 -16.645 1.00 94.50 74 GLY A CA 1
ATOM 540 C C . GLY A 1 74 ? 31.823 -13.555 -16.046 1.00 94.50 74 GLY A C 1
ATOM 541 O O . GLY A 1 74 ? 31.263 -14.415 -16.724 1.00 94.50 74 GLY A O 1
ATOM 542 N N . THR A 1 75 ? 31.417 -13.274 -14.804 1.00 96.44 75 THR A N 1
ATOM 543 C CA . THR A 1 75 ? 30.239 -13.907 -14.193 1.00 96.44 75 THR A CA 1
ATOM 544 C C . THR A 1 75 ? 28.957 -13.372 -14.822 1.00 96.44 75 THR A C 1
ATOM 546 O O . THR A 1 75 ? 28.657 -12.179 -14.731 1.00 96.44 75 THR A O 1
ATOM 549 N N . ASN A 1 76 ? 28.172 -14.271 -15.410 1.00 97.25 76 ASN A N 1
ATOM 550 C CA . ASN A 1 76 ? 26.943 -13.944 -16.122 1.00 97.25 76 ASN A CA 1
ATOM 551 C C . ASN A 1 76 ? 25.725 -14.504 -15.385 1.00 97.25 76 ASN A C 1
ATOM 553 O O . ASN A 1 76 ? 25.756 -15.629 -14.891 1.00 97.25 76 ASN A O 1
ATOM 557 N N . ALA A 1 77 ? 24.640 -13.734 -15.354 1.00 97.25 77 ALA A N 1
ATOM 558 C CA . ALA A 1 77 ? 23.348 -14.164 -14.835 1.00 97.25 77 ALA A CA 1
ATOM 559 C C . ALA A 1 77 ? 22.231 -13.787 -15.814 1.00 97.25 77 ALA A C 1
ATOM 561 O O . ALA A 1 77 ? 22.255 -12.709 -16.418 1.00 97.25 77 ALA A O 1
ATOM 562 N N . HIS A 1 78 ? 21.240 -14.667 -15.939 1.00 98.12 78 HIS A N 1
ATOM 563 C CA . HIS A 1 78 ? 20.045 -14.442 -16.743 1.00 98.12 78 HIS A CA 1
ATOM 564 C C . HIS A 1 78 ? 18.803 -14.896 -15.975 1.00 98.12 78 HIS A C 1
ATOM 566 O O . HIS A 1 78 ? 18.804 -15.969 -15.375 1.00 98.12 78 HIS A O 1
ATOM 572 N N . VAL A 1 79 ? 17.753 -14.079 -15.998 1.00 98.12 79 VAL A N 1
ATOM 573 C CA . VAL A 1 79 ? 16.459 -14.374 -15.373 1.00 98.12 79 VAL A CA 1
ATOM 574 C C . VAL A 1 79 ? 15.360 -14.173 -16.403 1.00 98.12 79 VAL A C 1
ATOM 576 O O . VAL A 1 79 ? 15.296 -13.119 -17.032 1.00 98.12 79 VAL A O 1
ATOM 579 N N . ALA A 1 80 ? 14.476 -15.158 -16.527 1.00 97.56 80 ALA A N 1
ATOM 580 C CA . ALA A 1 80 ? 13.216 -15.028 -17.244 1.00 97.56 80 ALA A CA 1
ATOM 581 C C . ALA A 1 80 ? 12.074 -14.852 -16.234 1.00 97.56 80 ALA A C 1
ATOM 583 O O . ALA A 1 80 ? 12.035 -15.541 -15.215 1.00 97.56 80 ALA A O 1
ATOM 584 N N . LEU A 1 81 ? 11.155 -13.930 -16.509 1.00 96.50 81 LEU A N 1
ATOM 585 C CA . LEU A 1 81 ? 9.957 -13.692 -15.708 1.00 96.50 81 LEU A CA 1
ATOM 586 C C . LEU A 1 81 ? 8.733 -13.607 -16.616 1.00 96.50 81 LEU A C 1
ATOM 588 O O . LEU A 1 81 ? 8.812 -13.062 -17.715 1.00 96.50 81 LEU A O 1
ATOM 592 N N . GLY A 1 82 ? 7.618 -14.151 -16.141 1.00 95.00 82 GLY A N 1
ATOM 593 C CA . GLY A 1 82 ? 6.316 -14.078 -16.794 1.00 95.00 82 GLY A CA 1
ATOM 594 C C . GLY A 1 82 ? 5.323 -13.278 -15.966 1.00 95.00 82 GLY A C 1
ATOM 595 O O . GLY A 1 82 ? 5.577 -12.980 -14.795 1.00 95.00 82 GLY A O 1
ATOM 596 N N . GLU A 1 83 ? 4.188 -12.936 -16.563 1.00 93.12 83 GLU A N 1
ATOM 597 C CA . GLU A 1 83 ? 3.058 -12.427 -15.794 1.00 93.12 83 GLU A CA 1
ATOM 598 C C . GLU A 1 83 ? 2.580 -13.455 -14.767 1.00 93.12 83 GLU A C 1
ATOM 600 O O . GLU A 1 83 ? 2.676 -14.669 -14.970 1.00 93.12 83 GLU A O 1
ATOM 605 N N . ALA A 1 84 ? 2.086 -12.957 -13.635 1.00 88.75 84 ALA A N 1
ATOM 606 C CA . ALA A 1 84 ? 1.455 -13.820 -12.655 1.00 88.75 84 ALA A CA 1
ATOM 607 C C . ALA A 1 84 ? 0.193 -14.441 -13.279 1.00 88.75 84 ALA A C 1
ATOM 609 O O . ALA A 1 84 ? -0.519 -13.732 -13.997 1.00 88.75 84 ALA A O 1
ATOM 610 N N . PRO A 1 85 ? -0.112 -15.721 -12.996 1.00 85.62 85 PRO A N 1
ATOM 611 C CA . PRO A 1 85 ? -1.406 -16.292 -13.346 1.00 85.62 85 PRO A CA 1
ATOM 612 C C . PRO A 1 85 ? -2.526 -15.383 -12.840 1.00 85.62 85 PRO A C 1
ATOM 614 O O . PRO A 1 85 ? -2.389 -14.795 -11.761 1.00 85.62 85 PRO A O 1
ATOM 617 N N . GLU A 1 86 ? -3.626 -15.281 -13.587 1.00 78.44 86 GLU A N 1
ATOM 618 C CA . GLU A 1 86 ? -4.823 -14.616 -13.076 1.00 78.44 86 GLU A CA 1
ATOM 619 C C . GLU A 1 86 ? -5.199 -15.273 -11.745 1.00 78.44 86 GLU A C 1
ATOM 621 O O . GLU A 1 86 ? -5.510 -16.464 -11.673 1.00 78.44 86 GLU A O 1
ATOM 626 N N . GLY A 1 87 ? -5.075 -14.507 -10.660 1.00 67.81 87 GLY A N 1
ATOM 627 C CA . GLY A 1 87 ? -5.491 -14.970 -9.348 1.00 67.81 87 GLY A CA 1
ATOM 628 C C . GLY A 1 87 ? -6.990 -15.243 -9.368 1.00 67.81 87 GLY A C 1
ATOM 629 O O . GLY A 1 87 ? -7.738 -14.557 -10.068 1.00 67.81 87 GLY A O 1
ATOM 630 N N . ALA A 1 88 ? -7.440 -16.221 -8.577 1.00 66.69 88 ALA A N 1
ATOM 631 C CA . ALA A 1 88 ? -8.866 -16.372 -8.320 1.00 66.69 88 ALA A CA 1
ATOM 632 C C . ALA A 1 88 ? -9.430 -15.005 -7.887 1.00 66.69 88 ALA A C 1
ATOM 634 O O . ALA A 1 88 ? -8.765 -14.319 -7.100 1.00 66.69 88 ALA A O 1
ATOM 635 N N . PRO A 1 89 ? -10.611 -14.593 -8.387 1.00 63.88 89 PRO A N 1
ATOM 636 C CA . PRO A 1 89 ? -11.221 -13.346 -7.960 1.00 63.88 89 PRO A CA 1
ATOM 637 C C . PRO A 1 89 ? -11.274 -13.352 -6.435 1.00 63.88 89 PRO A C 1
ATOM 639 O O . PRO A 1 89 ? -11.909 -14.227 -5.843 1.00 63.88 89 PRO A O 1
ATOM 642 N N . VAL A 1 90 ? -10.570 -12.418 -5.792 1.00 65.88 90 VAL A N 1
ATOM 643 C CA . VAL A 1 90 ? -10.723 -12.229 -4.352 1.00 65.88 90 VAL A CA 1
ATOM 644 C C . VAL A 1 90 ? -12.165 -11.785 -4.181 1.00 65.88 90 VAL A C 1
ATOM 646 O O . VAL A 1 90 ? -12.531 -10.696 -4.628 1.00 65.88 90 VAL A O 1
ATOM 649 N N . GLN A 1 91 ? -13.004 -12.660 -3.625 1.00 60.25 91 GLN A N 1
ATOM 650 C CA . GLN A 1 91 ? -14.370 -12.291 -3.296 1.00 60.25 91 GLN A CA 1
ATOM 651 C C . GLN A 1 91 ? -14.279 -11.087 -2.370 1.00 60.25 91 GLN A C 1
ATOM 653 O O . GLN A 1 91 ? -13.726 -11.182 -1.274 1.00 60.25 91 GLN A O 1
ATOM 658 N N . ALA A 1 92 ? -1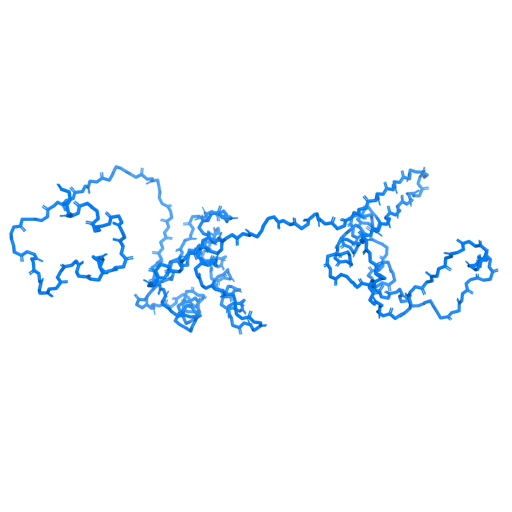4.762 -9.941 -2.849 1.00 63.22 92 ALA A N 1
ATOM 659 C CA . ALA A 1 92 ? -14.858 -8.760 -2.020 1.00 63.22 92 ALA A CA 1
ATOM 660 C C . ALA A 1 92 ? -15.709 -9.145 -0.812 1.00 63.22 92 ALA A C 1
ATOM 662 O O . ALA A 1 92 ? -16.859 -9.562 -0.977 1.00 63.22 92 ALA A O 1
ATOM 663 N N . ALA A 1 93 ? -15.127 -9.050 0.383 1.00 65.12 93 ALA A N 1
ATOM 664 C CA . ALA A 1 93 ? -15.909 -9.206 1.591 1.00 65.12 93 ALA A CA 1
ATOM 665 C C . ALA A 1 93 ? -17.060 -8.187 1.531 1.00 65.12 93 ALA A C 1
ATOM 667 O O . ALA A 1 93 ? -16.838 -7.051 1.085 1.00 65.12 93 ALA A O 1
ATOM 668 N N . PRO A 1 94 ? -18.289 -8.581 1.906 1.00 64.31 94 PRO A N 1
ATOM 669 C CA . PRO A 1 94 ? -19.376 -7.626 2.017 1.00 64.31 94 PRO A CA 1
ATOM 670 C C . PRO A 1 94 ? -18.938 -6.505 2.959 1.00 64.31 94 PRO A C 1
ATOM 672 O O . PRO A 1 94 ? -18.340 -6.759 4.007 1.00 64.31 94 PRO A O 1
ATOM 675 N N . ASP A 1 95 ? -19.179 -5.260 2.550 1.00 67.19 95 ASP A N 1
ATOM 676 C CA . ASP A 1 95 ? -18.841 -4.114 3.382 1.00 67.19 95 ASP A CA 1
ATOM 677 C C . ASP A 1 95 ? -19.734 -4.189 4.620 1.00 67.19 95 ASP A C 1
ATOM 679 O O . ASP A 1 95 ? -20.959 -4.192 4.499 1.00 67.19 95 ASP A O 1
ATOM 683 N N . ALA A 1 96 ? -19.127 -4.301 5.801 1.00 65.44 96 ALA A N 1
ATOM 684 C CA . ALA A 1 96 ? -19.861 -4.559 7.040 1.00 65.44 96 ALA A CA 1
ATOM 685 C C . ALA A 1 96 ? -20.827 -3.419 7.417 1.00 65.44 96 ALA A C 1
ATOM 687 O O . ALA A 1 96 ? -21.623 -3.588 8.331 1.00 65.44 96 ALA A O 1
ATOM 688 N N . GLY A 1 97 ? -20.766 -2.282 6.709 1.00 70.94 97 GLY A N 1
ATOM 689 C CA . GLY A 1 97 ? -21.604 -1.114 6.941 1.00 70.94 97 GLY A CA 1
ATOM 690 C C . GLY A 1 97 ? -21.277 -0.488 8.290 1.00 70.94 97 GLY A C 1
ATOM 691 O O . GLY A 1 97 ? -21.758 -0.928 9.323 1.00 70.94 97 GLY A O 1
ATOM 692 N N . GLY A 1 98 ? -20.436 0.542 8.304 1.00 82.19 98 GLY A N 1
ATOM 693 C CA . GLY A 1 98 ? -20.077 1.225 9.544 1.00 82.19 98 GLY A CA 1
ATOM 694 C C . GLY A 1 98 ? -18.663 1.794 9.528 1.00 82.19 98 GLY A C 1
ATOM 695 O O . GLY A 1 98 ? -17.937 1.638 8.544 1.00 82.19 98 GLY A O 1
ATOM 696 N N . PRO A 1 99 ? -18.267 2.478 10.611 1.00 91.06 99 PRO A N 1
ATOM 697 C CA . PRO A 1 99 ? -16.938 3.051 10.717 1.00 91.06 99 PRO A CA 1
ATOM 698 C C . PRO A 1 99 ? -15.858 1.968 10.790 1.00 91.06 99 PRO A C 1
ATOM 700 O O . PRO A 1 99 ? -16.030 0.932 11.432 1.00 91.06 99 PRO A O 1
ATOM 703 N N . VAL A 1 100 ? -14.710 2.242 10.174 1.00 94.31 100 VAL A N 1
ATOM 704 C CA . VAL A 1 100 ? -13.525 1.379 10.218 1.00 94.31 100 VAL A CA 1
ATOM 705 C C . VAL A 1 100 ? -12.432 1.990 11.088 1.00 94.31 100 VAL A C 1
ATOM 707 O O . VAL A 1 100 ? -12.336 3.209 11.231 1.00 94.31 100 VAL A O 1
ATOM 710 N N . CYS A 1 101 ? -11.574 1.134 11.643 1.00 96.31 101 CYS A N 1
ATOM 711 C CA . CYS A 1 101 ? -10.416 1.542 12.435 1.00 96.31 101 CYS A CA 1
ATOM 712 C C . CYS A 1 101 ? -9.143 1.522 11.580 1.00 96.31 101 CYS A C 1
ATOM 714 O O . CYS A 1 101 ? -8.622 0.458 11.241 1.00 96.31 101 CYS A O 1
ATOM 716 N N . LEU A 1 102 ? -8.595 2.695 11.279 1.00 97.62 102 LEU A N 1
ATOM 717 C CA . LEU A 1 102 ? -7.321 2.848 10.583 1.00 97.62 102 LEU A CA 1
ATOM 718 C C . LEU A 1 102 ? -6.181 2.880 11.602 1.00 97.62 102 LEU A C 1
ATOM 720 O O . LEU A 1 102 ? -5.868 3.922 12.178 1.00 97.62 102 LEU A O 1
ATOM 724 N N . ALA A 1 103 ? -5.567 1.720 11.838 1.00 97.44 103 ALA A N 1
ATOM 725 C CA . ALA A 1 103 ? -4.434 1.587 12.747 1.00 97.44 103 ALA A CA 1
ATOM 726 C C . ALA A 1 103 ? -3.129 2.055 12.083 1.00 97.44 103 ALA A C 1
ATOM 728 O O . ALA A 1 103 ? -2.648 1.454 11.122 1.00 97.44 103 ALA A O 1
ATOM 729 N N . VAL A 1 104 ? -2.515 3.104 12.626 1.00 97.75 104 VAL A N 1
ATOM 730 C CA . VAL A 1 104 ? -1.215 3.623 12.190 1.00 97.75 104 VAL A CA 1
ATOM 731 C C . VAL A 1 104 ? -0.223 3.492 13.338 1.00 97.75 104 VAL A C 1
ATOM 733 O O . VAL A 1 104 ? -0.543 3.741 14.499 1.00 97.75 104 VAL A O 1
ATOM 736 N N . SER A 1 105 ? 1.008 3.088 13.031 1.00 97.81 105 SER A N 1
ATOM 737 C CA . SER A 1 105 ? 2.067 2.997 14.034 1.00 97.81 105 SER A CA 1
ATOM 738 C C . SER A 1 105 ? 3.400 3.528 13.516 1.00 97.81 105 SER A C 1
ATOM 740 O O . SER A 1 105 ? 3.629 3.628 12.307 1.00 97.81 105 SER A O 1
ATOM 742 N N . GLY A 1 106 ? 4.285 3.885 14.442 1.00 97.25 106 GLY A N 1
ATOM 743 C CA . GLY A 1 106 ? 5.652 4.312 14.177 1.00 97.25 106 GLY A CA 1
ATOM 744 C C . GLY A 1 106 ? 6.585 3.936 15.325 1.00 97.25 106 GLY A C 1
ATOM 745 O O . GLY A 1 106 ? 6.156 3.706 16.454 1.00 97.25 106 GLY A O 1
ATOM 746 N N . THR A 1 107 ? 7.883 3.861 15.038 1.00 97.19 107 THR A N 1
ATOM 747 C CA . THR A 1 107 ? 8.923 3.627 16.056 1.00 97.19 107 THR A CA 1
ATOM 748 C C . THR A 1 107 ? 9.170 4.844 16.952 1.00 97.19 107 THR A C 1
ATOM 750 O O . THR A 1 107 ? 9.871 4.737 17.951 1.00 97.19 107 THR A O 1
ATOM 753 N N . SER A 1 108 ? 8.606 5.998 16.592 1.00 95.69 108 SER A N 1
ATOM 754 C CA . SER A 1 108 ? 8.628 7.246 17.351 1.00 95.69 108 SER A CA 1
ATOM 755 C C . SER A 1 108 ? 7.383 8.084 17.020 1.00 95.69 108 SER A C 1
ATOM 757 O O . SER A 1 108 ? 6.746 7.825 15.990 1.00 95.69 108 SER A O 1
ATOM 759 N N . PRO A 1 109 ? 7.055 9.123 17.814 1.00 95.56 109 PRO A N 1
ATOM 760 C CA . PRO A 1 109 ? 5.962 10.052 17.502 1.00 95.56 109 PRO A CA 1
ATOM 761 C C . PRO A 1 109 ? 6.096 10.692 16.114 1.00 95.56 109 PRO A C 1
ATOM 763 O O . PRO A 1 109 ? 5.152 10.691 15.330 1.00 95.56 109 PRO A O 1
ATOM 766 N N . HIS A 1 110 ? 7.305 11.119 15.741 1.00 96.12 110 HIS A N 1
ATOM 767 C CA . HIS A 1 110 ? 7.571 11.663 14.407 1.00 96.12 110 HIS A CA 1
ATOM 768 C C . HIS A 1 110 ? 7.339 10.627 13.290 1.00 96.12 110 HIS A C 1
ATOM 770 O O . HIS A 1 110 ? 6.807 10.949 12.227 1.00 96.12 110 HIS A O 1
ATOM 776 N N . ALA A 1 111 ? 7.715 9.360 13.511 1.00 97.25 111 ALA A N 1
ATOM 777 C CA . ALA A 1 111 ? 7.456 8.299 12.540 1.00 97.25 111 ALA A CA 1
ATOM 778 C C . ALA A 1 111 ? 5.954 8.006 12.395 1.00 97.25 111 ALA A C 1
ATOM 780 O O . ALA A 1 111 ? 5.498 7.805 11.268 1.00 97.25 111 ALA A O 1
ATOM 781 N N . LEU A 1 112 ? 5.197 8.021 13.500 1.00 97.19 112 LEU A N 1
ATOM 782 C CA . LEU A 1 112 ? 3.738 7.897 13.490 1.00 97.19 112 LEU A CA 1
ATOM 783 C C . LEU A 1 112 ? 3.108 9.036 12.679 1.00 97.19 112 LEU A C 1
ATOM 785 O O . LEU A 1 112 ? 2.371 8.762 11.734 1.00 97.19 112 LEU A O 1
ATOM 789 N N . ALA A 1 113 ? 3.469 10.286 12.979 1.00 97.38 113 ALA A N 1
ATOM 790 C CA . ALA A 1 113 ? 2.957 11.465 12.287 1.00 97.38 113 ALA A CA 1
ATOM 791 C C . ALA A 1 113 ? 3.224 11.416 10.773 1.00 97.38 113 ALA A C 1
ATOM 793 O O . ALA A 1 113 ? 2.322 11.599 9.954 1.00 97.38 113 ALA A O 1
ATOM 794 N N . ARG A 1 114 ? 4.454 11.062 10.377 1.00 98.00 114 ARG A N 1
ATOM 795 C CA . ARG A 1 114 ? 4.822 10.887 8.964 1.00 98.00 114 ARG A CA 1
ATOM 796 C C . ARG A 1 114 ? 4.017 9.776 8.288 1.00 98.00 114 ARG A C 1
ATOM 798 O O . ARG A 1 114 ? 3.631 9.922 7.129 1.00 98.00 114 ARG A O 1
ATOM 805 N N . ASN A 1 115 ? 3.799 8.654 8.971 1.00 97.94 115 ASN A N 1
ATOM 806 C CA . ASN A 1 115 ? 3.020 7.542 8.428 1.00 97.94 115 ASN A CA 1
ATOM 807 C C . ASN A 1 115 ? 1.540 7.926 8.272 1.00 97.94 115 ASN A C 1
ATOM 809 O O . ASN A 1 115 ? 0.948 7.602 7.245 1.00 97.94 115 ASN A O 1
ATOM 813 N N . ALA A 1 116 ? 0.979 8.675 9.226 1.00 97.88 116 ALA A N 1
ATOM 814 C CA . ALA A 1 116 ? -0.382 9.198 9.151 1.00 97.88 116 ALA A CA 1
ATOM 815 C C . ALA A 1 116 ? -0.550 10.177 7.977 1.00 97.88 1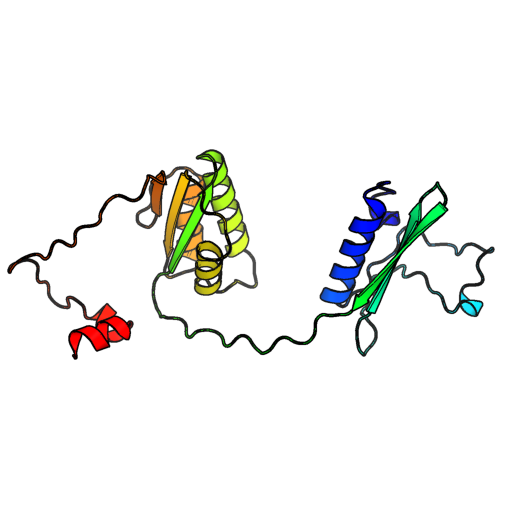16 ALA A C 1
ATOM 817 O O . ALA A 1 116 ? -1.461 10.009 7.168 1.00 97.88 116 ALA A O 1
ATOM 818 N N . ALA A 1 117 ? 0.384 11.120 7.798 1.00 97.94 117 ALA A N 1
ATOM 819 C CA . ALA A 1 117 ? 0.371 12.053 6.668 1.00 97.94 117 ALA A CA 1
ATOM 820 C C . ALA A 1 117 ? 0.429 11.334 5.311 1.00 97.94 117 ALA A C 1
ATOM 822 O O . ALA A 1 117 ? -0.355 11.637 4.416 1.00 97.94 117 ALA A O 1
ATOM 823 N N . ARG A 1 118 ? 1.316 10.338 5.171 1.00 97.25 118 ARG A N 1
ATOM 824 C CA . ARG A 1 118 ? 1.429 9.534 3.941 1.00 97.25 118 ARG A CA 1
ATOM 825 C C . ARG A 1 118 ? 0.157 8.749 3.642 1.00 97.25 118 ARG A C 1
ATOM 827 O O . ARG A 1 118 ? -0.205 8.608 2.477 1.00 97.25 118 ARG A O 1
ATOM 834 N N . LEU A 1 119 ? -0.502 8.224 4.674 1.00 96.81 119 LEU A N 1
ATOM 835 C CA . LEU A 1 119 ? -1.768 7.521 4.507 1.00 96.81 119 LEU A CA 1
ATOM 836 C C . LEU A 1 119 ? -2.887 8.488 4.094 1.00 96.81 119 LEU A C 1
ATOM 838 O O . LEU A 1 119 ? -3.645 8.165 3.186 1.00 96.81 119 LEU A O 1
ATOM 842 N N . ALA A 1 120 ? -2.939 9.688 4.679 1.00 96.31 120 ALA A N 1
ATOM 843 C CA . ALA A 1 120 ? -3.873 10.733 4.264 1.00 96.31 120 ALA A CA 1
ATOM 844 C C . ALA A 1 120 ? -3.654 11.147 2.797 1.00 96.31 120 ALA A C 1
ATOM 846 O O . ALA A 1 120 ? -4.612 11.250 2.036 1.00 96.31 120 ALA A O 1
ATOM 847 N N . ASP A 1 121 ? -2.395 11.326 2.375 1.00 95.50 121 ASP A N 1
ATOM 848 C CA . ASP A 1 121 ? -2.050 11.612 0.974 1.00 95.50 121 ASP A CA 1
ATOM 849 C C . ASP A 1 121 ? -2.482 10.481 0.033 1.00 95.50 121 ASP A C 1
ATOM 851 O O . ASP A 1 121 ? -2.898 10.741 -1.093 1.00 95.50 121 ASP A O 1
ATOM 855 N N . HIS A 1 122 ? -2.349 9.225 0.469 1.00 94.19 122 HIS A N 1
ATOM 856 C CA . HIS A 1 122 ? -2.744 8.065 -0.322 1.00 94.19 122 HIS A CA 1
ATOM 857 C C . HIS A 1 122 ? -4.263 7.992 -0.500 1.00 94.19 122 HIS A C 1
ATOM 859 O O . HIS A 1 122 ? -4.723 7.821 -1.625 1.00 94.19 122 HIS A O 1
ATOM 865 N N . LEU A 1 123 ? -5.027 8.168 0.583 1.00 94.06 123 LEU A N 1
ATOM 866 C CA . LEU A 1 123 ? -6.492 8.139 0.552 1.00 94.06 123 LEU A CA 1
ATOM 867 C C . LEU A 1 123 ? -7.094 9.305 -0.245 1.00 94.06 123 LEU A C 1
ATOM 869 O O . LEU A 1 123 ? -8.158 9.151 -0.834 1.00 94.06 123 LEU A O 1
ATOM 873 N N . GLY A 1 124 ? -6.403 10.447 -0.310 1.00 88.19 124 GLY A N 1
ATOM 874 C CA . GLY A 1 124 ? -6.847 11.611 -1.081 1.00 88.19 124 GLY A CA 1
ATOM 875 C C . GLY A 1 124 ? -6.636 11.521 -2.601 1.00 88.19 124 GLY A C 1
ATOM 876 O O . GLY A 1 124 ? -6.995 12.462 -3.307 1.00 88.19 124 GLY A O 1
ATOM 877 N N . ARG A 1 125 ? -6.029 10.448 -3.134 1.00 87.69 125 ARG A N 1
ATOM 878 C CA . ARG A 1 125 ? -5.759 10.299 -4.579 1.00 87.69 125 ARG A CA 1
ATOM 879 C C . ARG A 1 125 ? -6.835 9.450 -5.275 1.00 87.69 125 ARG A C 1
ATOM 881 O O . ARG A 1 125 ? -7.147 8.370 -4.783 1.00 87.69 125 ARG A O 1
ATOM 888 N N . PRO A 1 126 ? -7.354 9.870 -6.444 1.00 78.06 126 PRO A N 1
ATOM 889 C CA . PRO A 1 126 ? -8.237 9.038 -7.258 1.00 78.06 126 PRO A CA 1
ATOM 890 C C . PRO A 1 126 ? -7.467 7.983 -8.087 1.00 78.06 126 PRO A C 1
ATOM 892 O O . PRO A 1 126 ? -6.334 8.251 -8.502 1.00 78.06 126 PRO A O 1
ATOM 895 N N . PRO A 1 127 ? -8.088 6.826 -8.409 1.00 72.06 127 PRO A N 1
ATOM 896 C CA . PRO A 1 127 ? -9.355 6.331 -7.861 1.00 72.06 127 PRO A CA 1
ATOM 897 C C . PRO A 1 127 ? -9.192 5.904 -6.391 1.00 72.06 127 PRO A C 1
ATOM 899 O O . PRO A 1 127 ? -8.180 5.316 -6.020 1.00 72.06 127 PRO A O 1
ATOM 902 N N . GLY A 1 128 ? -10.184 6.224 -5.557 1.00 71.25 128 GLY A N 1
ATOM 903 C CA . GLY A 1 128 ? -10.122 5.954 -4.119 1.00 71.25 128 GLY A CA 1
ATOM 904 C C . GLY A 1 128 ? -10.218 4.460 -3.800 1.00 71.25 128 GLY A C 1
ATOM 905 O O . GLY A 1 128 ? -11.118 3.773 -4.282 1.00 71.25 128 GLY A O 1
ATOM 906 N N . THR A 1 129 ? -9.303 3.961 -2.969 1.00 84.25 129 THR A N 1
ATOM 907 C CA . THR A 1 129 ? -9.360 2.607 -2.394 1.00 84.25 129 THR A CA 1
ATOM 908 C C . THR A 1 129 ? -10.486 2.523 -1.361 1.00 84.25 129 THR A C 1
ATOM 910 O O . THR A 1 129 ? -10.693 3.472 -0.601 1.00 84.25 129 THR A O 1
ATOM 913 N N . LYS A 1 130 ? -11.191 1.386 -1.280 1.00 88.81 130 LYS A N 1
ATOM 914 C CA . LYS A 1 130 ? -12.187 1.160 -0.222 1.00 88.81 130 LYS A CA 1
ATOM 915 C C . LYS A 1 130 ? -11.534 1.263 1.155 1.00 88.81 130 LYS A C 1
ATOM 917 O O . LYS A 1 130 ? -10.465 0.701 1.400 1.00 88.81 130 LYS A O 1
ATOM 922 N N . LEU A 1 131 ? -12.198 1.964 2.069 1.00 91.75 131 LEU A N 1
ATOM 923 C CA . LEU A 1 131 ? -11.640 2.254 3.387 1.00 91.75 131 LEU A CA 1
ATOM 924 C C . LEU A 1 131 ? -11.495 0.985 4.244 1.00 91.75 131 LEU A C 1
ATOM 926 O O . LEU A 1 131 ? -10.520 0.852 4.983 1.00 91.75 131 LEU A O 1
ATOM 930 N N . SER A 1 132 ? -12.410 0.023 4.088 1.00 91.81 132 SER A N 1
ATOM 931 C CA . SER A 1 132 ? -12.361 -1.292 4.736 1.00 91.81 132 SER A CA 1
ATOM 932 C C . SER A 1 132 ? -11.160 -2.134 4.288 1.00 91.81 132 SER A C 1
ATOM 934 O O . SER A 1 132 ? -10.479 -2.711 5.139 1.00 91.81 132 SER A O 1
ATOM 936 N N . ASP A 1 133 ? -10.808 -2.122 2.999 1.00 91.38 133 ASP A N 1
ATOM 937 C CA . ASP A 1 133 ? -9.610 -2.807 2.484 1.00 91.38 133 ASP A CA 1
ATOM 938 C C . ASP A 1 133 ? -8.320 -2.196 3.053 1.00 91.38 133 ASP A C 1
ATOM 940 O O . ASP A 1 133 ? -7.377 -2.907 3.423 1.00 91.38 133 ASP A O 1
ATOM 944 N N . VAL A 1 134 ? -8.284 -0.864 3.177 1.00 94.00 134 VAL A N 1
ATOM 945 C CA . VAL A 1 134 ? -7.159 -0.138 3.785 1.00 94.00 134 VAL A CA 1
ATOM 946 C C . VAL A 1 134 ? -7.044 -0.491 5.268 1.00 94.00 134 VAL A C 1
ATOM 948 O O . VAL A 1 134 ? -5.955 -0.839 5.724 1.00 94.00 134 VAL A O 1
ATOM 951 N N . ALA A 1 135 ? -8.150 -0.454 6.015 1.00 95.06 135 ALA A N 1
ATOM 952 C CA . ALA A 1 135 ? -8.185 -0.817 7.431 1.00 95.06 135 ALA A CA 1
ATOM 953 C C . ALA A 1 135 ? -7.717 -2.263 7.662 1.00 95.06 135 ALA A C 1
ATOM 955 O O . ALA A 1 135 ? -6.842 -2.506 8.497 1.00 95.06 135 ALA A O 1
ATOM 956 N N . CYS A 1 136 ? -8.225 -3.210 6.868 1.00 94.06 136 CYS A N 1
ATOM 957 C CA . CYS A 1 136 ? -7.812 -4.612 6.902 1.00 94.06 136 CYS A CA 1
ATOM 958 C C . CYS A 1 136 ? -6.308 -4.759 6.634 1.00 94.06 136 CYS A C 1
ATOM 960 O O . CYS A 1 136 ? -5.592 -5.414 7.397 1.00 94.06 136 CYS A O 1
ATOM 962 N N . SER A 1 137 ? -5.802 -4.082 5.600 1.00 94.69 137 SER A N 1
ATOM 963 C CA . SER A 1 137 ? -4.381 -4.102 5.248 1.00 94.69 137 SER A CA 1
ATOM 964 C C . SER A 1 137 ? -3.506 -3.548 6.374 1.00 94.69 137 SER A C 1
ATOM 966 O O . SER A 1 137 ? -2.479 -4.143 6.706 1.00 94.69 137 SER A O 1
ATOM 968 N N . LEU A 1 138 ? -3.903 -2.434 6.994 1.00 97.00 138 LEU A N 1
ATOM 969 C CA . LEU A 1 138 ? -3.194 -1.840 8.130 1.00 97.00 138 LEU A CA 1
ATOM 970 C C . LEU A 1 138 ? -3.173 -2.772 9.347 1.00 97.00 138 LEU A C 1
ATOM 972 O O . LEU A 1 138 ? -2.149 -2.884 10.017 1.00 97.00 138 LEU A O 1
ATOM 976 N N . ALA A 1 139 ? -4.279 -3.464 9.615 1.00 96.19 139 ALA A N 1
ATOM 977 C CA . ALA A 1 139 ? -4.385 -4.383 10.740 1.00 96.19 139 ALA A CA 1
ATOM 978 C C . ALA A 1 139 ? -3.552 -5.662 10.548 1.00 96.19 139 ALA A C 1
ATOM 980 O O . ALA A 1 139 ? -2.933 -6.127 11.506 1.00 96.19 139 ALA A O 1
ATOM 981 N N . THR A 1 140 ? -3.514 -6.216 9.331 1.00 96.25 140 THR A N 1
ATOM 982 C CA . THR A 1 140 ? -3.031 -7.591 9.086 1.00 96.25 140 THR A CA 1
ATOM 983 C C . THR A 1 140 ? -1.687 -7.684 8.363 1.00 96.25 140 THR A C 1
ATOM 985 O O . THR A 1 140 ? -0.997 -8.690 8.499 1.00 96.25 140 THR A O 1
ATOM 988 N N . THR A 1 141 ? -1.278 -6.649 7.621 1.00 95.56 141 THR A N 1
ATOM 989 C CA . THR A 1 141 ? -0.084 -6.703 6.744 1.00 95.56 141 THR A CA 1
ATOM 990 C C . THR A 1 141 ? 1.038 -5.753 7.162 1.00 95.56 141 THR A C 1
ATOM 992 O O . THR A 1 141 ? 2.073 -5.663 6.493 1.00 95.56 141 THR A O 1
ATOM 995 N N . ARG A 1 142 ? 0.842 -4.990 8.243 1.00 95.75 142 ARG A N 1
ATOM 996 C CA . ARG A 1 142 ? 1.811 -4.009 8.739 1.00 95.75 142 ARG A CA 1
ATOM 997 C C . ARG A 1 142 ? 2.371 -4.427 10.087 1.00 95.75 142 ARG A C 1
ATOM 999 O O . ARG A 1 142 ? 1.668 -4.955 10.942 1.00 95.75 142 ARG A O 1
ATOM 1006 N N . THR A 1 143 ? 3.649 -4.128 10.286 1.00 95.81 143 THR A N 1
ATOM 1007 C CA . THR A 1 143 ? 4.281 -4.223 11.600 1.00 95.81 143 THR A CA 1
ATOM 1008 C C . THR A 1 143 ? 3.679 -3.176 12.533 1.00 95.81 143 THR A C 1
ATOM 1010 O O . THR A 1 143 ? 3.621 -1.995 12.194 1.00 95.81 143 THR A O 1
ATOM 1013 N N . HIS A 1 144 ? 3.269 -3.604 13.728 1.00 94.88 144 HIS A N 1
ATOM 1014 C CA . HIS A 1 144 ? 2.680 -2.730 14.745 1.00 94.88 144 HIS A CA 1
ATOM 1015 C C . HIS A 1 144 ? 3.733 -2.247 15.744 1.00 94.88 144 HIS A C 1
ATOM 1017 O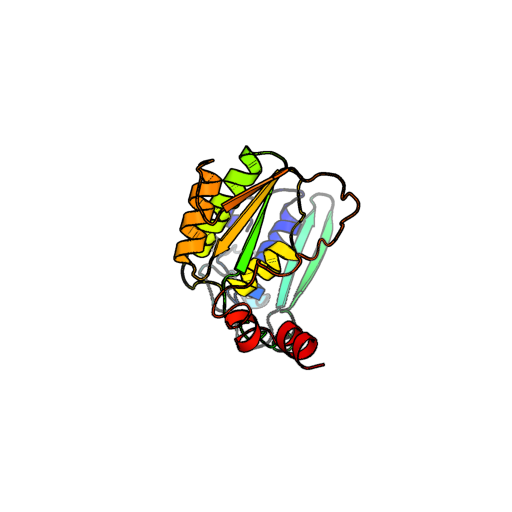 O . HIS A 1 144 ? 4.062 -2.941 16.708 1.00 94.88 144 HIS A O 1
ATOM 1023 N N . HIS A 1 145 ? 4.245 -1.036 15.536 1.00 96.56 145 HIS A N 1
ATOM 1024 C CA . HIS A 1 145 ? 5.266 -0.418 16.385 1.00 96.56 145 HIS A CA 1
ATOM 1025 C C . HIS A 1 145 ? 4.714 0.125 17.722 1.00 96.56 145 HIS A C 1
ATOM 1027 O O . HIS A 1 145 ? 3.492 0.163 17.907 1.00 96.56 145 HIS A O 1
ATOM 1033 N N . PRO A 1 146 ? 5.586 0.526 18.674 1.00 95.88 146 PRO A N 1
ATOM 1034 C CA . PRO A 1 146 ? 5.152 0.984 19.992 1.00 95.88 146 PRO A CA 1
ATOM 1035 C C . PRO A 1 146 ? 4.330 2.273 19.988 1.00 95.88 146 PRO A C 1
ATOM 1037 O O . PRO A 1 146 ? 3.372 2.356 20.741 1.00 95.88 146 PRO A O 1
ATOM 1040 N N . THR A 1 147 ? 4.640 3.269 19.158 1.00 96.88 147 THR A N 1
ATOM 1041 C CA . THR A 1 147 ? 3.850 4.510 19.104 1.00 96.88 147 THR A CA 1
ATOM 1042 C C . THR A 1 147 ? 2.694 4.329 18.124 1.00 96.88 147 THR A C 1
ATOM 1044 O O . THR A 1 147 ? 2.934 4.046 16.949 1.00 96.88 147 THR A O 1
ATOM 1047 N N . ARG A 1 148 ? 1.446 4.445 18.592 1.00 96.06 148 ARG A N 1
ATOM 1048 C CA . ARG A 1 148 ? 0.243 4.081 17.828 1.00 96.06 148 ARG A CA 1
ATOM 1049 C C . ARG A 1 148 ? -0.796 5.195 17.821 1.00 96.06 148 ARG A C 1
ATOM 1051 O O . ARG A 1 148 ? -0.967 5.909 18.804 1.00 96.06 148 ARG A O 1
ATOM 1058 N N . GLY A 1 149 ? -1.516 5.280 16.711 1.00 96.38 149 GLY A N 1
ATOM 1059 C CA . GLY A 1 149 ? -2.728 6.068 16.555 1.00 96.38 149 GLY A CA 1
ATOM 1060 C C . GLY A 1 149 ? -3.777 5.253 15.806 1.00 96.38 149 GLY A C 1
ATOM 1061 O O . GLY A 1 149 ? -3.441 4.486 14.904 1.00 96.38 149 GLY A O 1
ATOM 1062 N N . VAL A 1 150 ? -5.038 5.396 16.186 1.00 97.44 150 VAL A N 1
ATOM 1063 C CA . VAL A 1 150 ? -6.180 4.793 15.499 1.00 97.44 150 VAL A CA 1
ATOM 1064 C C . VAL A 1 150 ? -7.136 5.909 15.117 1.00 97.44 150 VAL A C 1
ATOM 1066 O O . VAL A 1 150 ? -7.523 6.698 15.975 1.00 97.44 150 VAL A O 1
ATOM 1069 N N . VAL A 1 151 ? -7.502 5.963 13.838 1.00 97.69 151 VAL A N 1
ATOM 1070 C CA . VAL A 1 151 ? -8.553 6.854 13.334 1.00 97.69 151 VAL A CA 1
ATOM 1071 C C . VAL A 1 151 ? -9.800 6.024 13.069 1.00 97.69 151 VAL A C 1
ATOM 1073 O O . VAL A 1 151 ? -9.731 5.045 12.327 1.00 97.69 151 VAL A O 1
ATOM 1076 N N . ILE A 1 152 ? -10.919 6.399 13.680 1.00 97.00 152 ILE A N 1
ATOM 1077 C CA . ILE A 1 152 ? -12.224 5.768 13.464 1.00 97.00 152 ILE A CA 1
ATOM 1078 C C . ILE A 1 152 ? -12.984 6.611 12.439 1.00 97.00 152 ILE A C 1
ATOM 1080 O O . ILE A 1 152 ? -13.209 7.795 12.670 1.00 97.00 152 ILE A O 1
ATOM 1084 N N . ALA A 1 153 ? -13.352 6.044 11.295 1.00 95.31 153 ALA A N 1
ATOM 1085 C CA . ALA A 1 153 ? -13.969 6.825 10.222 1.00 95.31 153 ALA A CA 1
ATOM 1086 C C . ALA A 1 153 ? -15.014 6.019 9.453 1.00 95.31 153 ALA A C 1
ATOM 1088 O O . ALA A 1 153 ? -14.756 4.876 9.073 1.00 95.31 153 ALA A O 1
ATOM 1089 N N . GLY A 1 154 ? -16.177 6.625 9.211 1.00 92.75 154 GLY A N 1
ATOM 1090 C CA . GLY A 1 154 ? -17.221 6.098 8.330 1.00 92.75 154 GLY A CA 1
ATOM 1091 C C . GLY A 1 154 ? -17.038 6.514 6.872 1.00 92.75 154 GLY A C 1
ATOM 1092 O O . GLY A 1 154 ? -17.574 5.865 5.978 1.00 92.75 154 GLY A O 1
ATOM 1093 N N . THR A 1 155 ? -16.262 7.570 6.617 1.00 92.25 155 THR A N 1
ATOM 1094 C CA . THR A 1 155 ? -16.008 8.084 5.264 1.00 92.25 155 THR A CA 1
ATOM 1095 C C . THR A 1 155 ? -14.525 8.344 5.009 1.00 92.25 155 THR A C 1
ATOM 1097 O O . THR A 1 155 ? -13.724 8.506 5.932 1.00 92.25 155 THR A O 1
ATOM 1100 N N . THR A 1 156 ? -14.141 8.402 3.730 1.00 93.25 156 THR A N 1
ATOM 1101 C CA . THR A 1 156 ? -12.770 8.754 3.331 1.00 93.25 156 THR A CA 1
ATOM 1102 C C . THR A 1 156 ? -12.388 10.161 3.795 1.00 93.25 156 THR A C 1
ATOM 1104 O O . THR A 1 156 ? -11.254 10.365 4.222 1.00 93.25 156 THR A O 1
ATOM 1107 N N . ASP A 1 157 ? -13.323 11.113 3.780 1.00 93.19 157 ASP A N 1
ATOM 1108 C CA . ASP A 1 157 ? -13.062 12.490 4.214 1.00 93.19 157 ASP A CA 1
ATOM 1109 C C . ASP A 1 157 ? -12.809 12.566 5.726 1.00 93.19 157 ASP A C 1
ATOM 1111 O O . ASP A 1 157 ? -11.833 13.184 6.156 1.00 93.19 157 ASP A O 1
ATOM 1115 N N . GLU A 1 158 ? -13.612 11.862 6.532 1.00 94.69 158 GLU A N 1
ATOM 1116 C CA . GLU A 1 158 ? -13.378 11.714 7.977 1.00 94.69 158 GLU A CA 1
ATOM 1117 C C . GLU A 1 158 ? -12.025 11.056 8.266 1.00 94.69 158 GLU A C 1
ATOM 1119 O O . GLU A 1 158 ? -11.284 11.502 9.146 1.00 94.69 158 GLU A O 1
ATOM 1124 N N . ALA A 1 159 ? -11.670 10.017 7.503 1.00 95.62 159 ALA A N 1
ATOM 1125 C CA . ALA A 1 159 ? -10.386 9.342 7.634 1.00 95.62 159 ALA A CA 1
ATOM 1126 C C . ALA A 1 159 ? -9.217 10.281 7.331 1.00 95.62 159 ALA A C 1
ATOM 1128 O O . ALA A 1 159 ? -8.257 10.339 8.100 1.00 95.62 159 ALA A O 1
ATOM 1129 N N . VAL A 1 160 ? -9.287 11.033 6.229 1.00 95.81 160 VAL A N 1
ATOM 1130 C CA . VAL A 1 160 ? -8.253 12.004 5.857 1.00 95.81 160 VAL A CA 1
ATOM 1131 C C . VAL A 1 160 ? -8.138 13.089 6.925 1.00 95.81 160 VAL A C 1
ATOM 1133 O O . VAL A 1 160 ? -7.021 13.379 7.353 1.00 95.81 160 VAL A O 1
ATOM 1136 N N . ALA A 1 161 ? -9.252 13.643 7.410 1.00 95.56 161 ALA A N 1
ATOM 1137 C CA . ALA A 1 161 ? -9.250 14.653 8.467 1.00 95.56 161 ALA A CA 1
ATOM 1138 C C . ALA A 1 161 ? -8.592 14.135 9.758 1.00 95.56 161 ALA A C 1
ATOM 1140 O O . ALA A 1 161 ? -7.650 14.753 10.263 1.00 95.56 161 ALA A O 1
ATOM 1141 N N . GLY A 1 162 ? -9.000 12.957 10.240 1.00 96.81 162 GLY A N 1
ATOM 1142 C CA . GLY A 1 162 ? -8.424 12.347 11.440 1.00 96.81 162 GLY A CA 1
ATOM 1143 C C . GLY A 1 162 ? -6.943 11.985 11.281 1.00 96.81 162 GLY A C 1
ATOM 1144 O O . GLY A 1 162 ? -6.146 12.208 12.191 1.00 96.81 162 GLY A O 1
ATOM 1145 N N . LEU A 1 163 ? -6.520 11.500 10.109 1.00 97.56 163 LEU A N 1
ATOM 1146 C CA . LEU A 1 163 ? -5.110 11.204 9.831 1.00 97.56 163 LEU A CA 1
ATOM 1147 C C . LEU A 1 163 ? -4.246 12.466 9.750 1.00 97.56 163 LEU A C 1
ATOM 1149 O O . LEU A 1 163 ? -3.087 12.440 10.166 1.00 97.56 163 LEU A O 1
ATOM 1153 N N . ARG A 1 164 ? -4.784 13.575 9.230 1.00 97.50 164 ARG A N 1
ATOM 1154 C CA . ARG A 1 164 ? -4.095 14.874 9.237 1.00 97.50 164 ARG A CA 1
ATOM 1155 C C . ARG A 1 164 ? -3.980 15.434 10.648 1.00 97.50 164 ARG A C 1
ATOM 1157 O O . ARG A 1 164 ? -2.907 15.920 10.991 1.00 97.50 164 ARG A O 1
ATOM 1164 N N . ALA A 1 165 ? -5.027 15.310 11.464 1.00 96.44 165 ALA A N 1
ATOM 1165 C CA . ALA A 1 165 ? -4.972 15.676 12.876 1.00 96.44 165 ALA A CA 1
ATOM 1166 C C . ALA A 1 165 ? -3.906 14.853 13.617 1.00 96.44 165 ALA A C 1
ATOM 1168 O O . ALA A 1 165 ? -3.034 15.424 14.267 1.00 96.44 165 ALA A O 1
ATOM 1169 N N . LEU A 1 166 ? -3.887 13.531 13.407 1.00 96.19 166 LEU A N 1
ATOM 1170 C CA . LEU A 1 166 ? -2.862 12.639 13.955 1.00 96.19 166 LEU A CA 1
ATOM 1171 C C . LEU A 1 166 ? -1.445 13.012 13.487 1.00 96.19 166 LEU A C 1
ATOM 1173 O O . LEU A 1 166 ? -0.490 12.917 14.253 1.00 96.19 166 LEU A O 1
ATOM 1177 N N . ALA A 1 167 ? -1.288 13.442 12.233 1.00 97.00 167 ALA A N 1
ATOM 1178 C CA . ALA A 1 167 ? -0.003 13.889 11.701 1.00 97.00 167 ALA A CA 1
ATOM 1179 C C . ALA A 1 167 ? 0.474 15.226 12.288 1.00 97.00 167 ALA A C 1
ATOM 1181 O O . ALA A 1 167 ? 1.679 15.457 12.366 1.00 97.00 167 ALA A O 1
ATOM 1182 N N . ALA A 1 168 ? -0.453 16.097 12.680 1.00 95.00 168 ALA A N 1
ATOM 1183 C CA . ALA A 1 168 ? -0.165 17.398 13.273 1.00 95.00 168 ALA A CA 1
ATOM 1184 C C . ALA A 1 168 ? -0.014 17.352 14.806 1.00 95.00 168 ALA A C 1
ATOM 1186 O O . ALA A 1 168 ? 0.157 18.405 15.412 1.00 95.00 168 ALA A O 1
ATOM 1187 N N . ASP A 1 169 ? -0.092 16.163 15.420 1.00 82.94 169 ASP A N 1
ATOM 1188 C CA . ASP A 1 169 ? -0.184 15.982 16.880 1.00 82.94 169 ASP A CA 1
ATOM 1189 C C . ASP A 1 169 ? -1.369 16.753 17.503 1.00 82.94 169 ASP A C 1
ATOM 1191 O O . ASP A 1 169 ? -1.321 17.243 18.629 1.00 82.94 169 ASP A O 1
ATOM 1195 N N . GLY A 1 170 ? -2.448 16.900 16.727 1.00 76.81 170 GLY A N 1
ATOM 1196 C CA .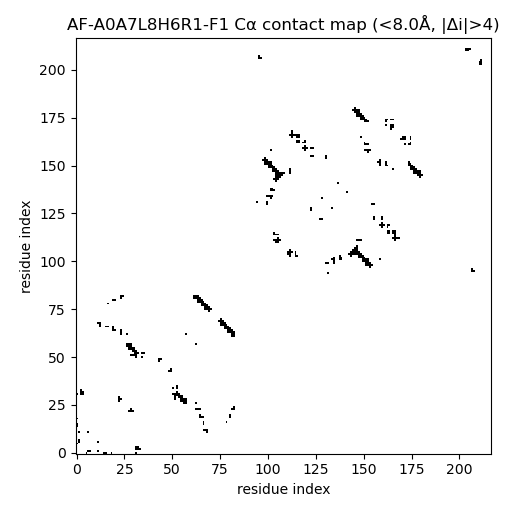 GLY A 1 170 ? -3.679 17.563 17.142 1.00 76.81 170 GLY A CA 1
ATOM 1197 C C . GLY A 1 170 ? -4.686 16.595 17.765 1.00 76.81 170 GLY A C 1
ATOM 1198 O O . GLY A 1 170 ? -4.743 15.414 17.420 1.00 76.81 170 GLY A O 1
ATOM 1199 N N . SER A 1 171 ? -5.533 17.114 18.655 1.00 79.88 171 SER A N 1
ATOM 1200 C CA . SER A 1 171 ? -6.700 16.398 19.179 1.00 79.88 171 SER A CA 1
ATOM 1201 C C . SER A 1 171 ? -7.818 16.332 18.139 1.00 79.88 171 SER A C 1
ATOM 1203 O O . SER A 1 171 ? -8.132 17.341 17.506 1.00 79.88 171 SER A O 1
ATOM 1205 N N . HIS A 1 172 ? -8.465 15.177 18.007 1.00 88.62 172 HIS A N 1
ATOM 1206 C CA . HIS A 1 172 ? -9.643 15.004 17.162 1.00 88.62 172 HIS A CA 1
ATOM 1207 C C . HIS A 1 172 ? -10.531 13.907 17.753 1.00 88.62 172 HIS A C 1
ATOM 1209 O O . HIS A 1 172 ? -10.010 12.888 18.203 1.00 88.62 172 HIS A O 1
ATOM 1215 N N . ASP A 1 173 ? -11.853 14.087 17.727 1.00 89.38 173 ASP A N 1
ATOM 1216 C CA . ASP A 1 173 ? -12.806 13.213 18.438 1.00 89.38 173 ASP A CA 1
ATOM 1217 C C . ASP A 1 173 ? -12.760 11.750 17.978 1.00 89.38 173 ASP A C 1
ATOM 1219 O O . ASP A 1 173 ? -13.095 10.832 18.721 1.00 89.38 173 ASP A O 1
ATOM 1223 N N . THR A 1 174 ? -12.313 11.523 16.745 1.00 91.62 174 THR A N 1
ATOM 1224 C CA . THR A 1 174 ? -12.194 10.185 16.156 1.00 91.62 174 THR A CA 1
ATOM 1225 C C . THR A 1 174 ? -10.788 9.588 16.221 1.00 91.62 174 THR A C 1
ATOM 1227 O O . THR A 1 174 ? -10.544 8.521 15.652 1.00 91.62 174 THR A O 1
ATOM 1230 N N . VAL A 1 175 ? -9.846 10.272 16.877 1.00 95.69 175 VAL A N 1
ATOM 1231 C CA . VAL A 1 175 ? -8.441 9.869 16.950 1.00 95.69 175 VAL A CA 1
ATOM 1232 C C . VAL A 1 175 ? -8.100 9.427 18.364 1.00 95.69 175 VAL A C 1
ATOM 1234 O O . VAL A 1 175 ? -8.218 10.183 19.323 1.00 95.69 175 VAL A O 1
ATOM 1237 N N . VAL A 1 176 ? -7.602 8.199 18.478 1.00 95.38 176 VAL A N 1
ATOM 1238 C CA . VAL A 1 176 ? -7.087 7.642 19.731 1.00 95.38 176 VAL A CA 1
ATOM 1239 C C . VAL A 1 176 ? -5.597 7.390 19.573 1.00 95.38 176 VAL A C 1
ATOM 1241 O O . VAL A 1 176 ? -5.186 6.655 18.676 1.00 95.38 176 VAL A O 1
ATOM 1244 N N . THR A 1 177 ? -4.774 7.969 20.444 1.00 94.56 177 THR A N 1
ATOM 1245 C CA . THR A 1 177 ? -3.321 7.746 20.462 1.00 94.56 177 THR A CA 1
ATOM 1246 C C . THR A 1 177 ? -2.895 6.974 21.702 1.00 94.56 177 THR A C 1
ATOM 1248 O O . THR A 1 177 ? -3.573 6.964 22.729 1.00 94.56 177 THR A O 1
ATOM 1251 N N . GLY A 1 178 ? -1.765 6.280 21.607 1.00 92.12 178 GLY A N 1
ATOM 1252 C CA . GLY A 1 178 ? -1.217 5.550 22.738 1.00 92.12 178 GLY A CA 1
ATOM 1253 C C . GLY A 1 178 ? 0.143 4.932 22.455 1.00 92.12 178 GLY A C 1
ATOM 1254 O O . GLY A 1 178 ? 0.592 4.824 21.311 1.00 92.12 178 GLY A O 1
ATOM 1255 N N . ALA A 1 179 ? 0.797 4.498 23.527 1.00 92.12 179 ALA A N 1
ATOM 1256 C CA . ALA A 1 179 ? 1.984 3.664 23.456 1.00 92.12 179 ALA A CA 1
ATOM 1257 C C . ALA A 1 179 ? 1.599 2.204 23.721 1.00 92.12 179 ALA A C 1
ATOM 1259 O O . ALA A 1 179 ? 0.800 1.909 24.610 1.00 92.12 179 ALA A O 1
ATOM 1260 N N . ALA A 1 180 ? 2.163 1.281 22.949 1.00 89.06 180 ALA A N 1
ATOM 1261 C CA . ALA A 1 180 ? 2.018 -0.138 23.202 1.00 89.06 180 ALA A CA 1
ATOM 1262 C C . ALA A 1 180 ? 2.683 -0.474 24.540 1.00 89.06 180 ALA A C 1
ATOM 1264 O O . ALA A 1 180 ? 3.871 -0.220 24.730 1.00 89.06 180 ALA A O 1
ATOM 1265 N N . ALA A 1 181 ? 1.907 -1.069 25.436 1.00 86.12 181 ALA A N 1
ATOM 1266 C CA . ALA A 1 181 ? 2.386 -1.671 26.668 1.00 86.12 181 ALA A CA 1
ATOM 1267 C C . ALA A 1 181 ? 2.311 -3.199 26.556 1.00 86.12 181 ALA A C 1
ATOM 1269 O O . ALA A 1 181 ? 1.626 -3.738 25.676 1.00 86.12 181 ALA A O 1
ATOM 1270 N N . GLU A 1 182 ? 2.993 -3.903 27.460 1.00 86.69 182 GLU A N 1
ATOM 1271 C CA . GLU A 1 182 ? 2.745 -5.331 27.636 1.00 86.69 182 GLU A CA 1
ATOM 1272 C C . GLU A 1 182 ? 1.263 -5.567 27.933 1.00 86.69 182 GLU A C 1
ATOM 1274 O O . GLU A 1 182 ? 0.633 -4.847 28.714 1.00 86.69 182 GLU A O 1
ATOM 1279 N N . ARG A 1 183 ? 0.683 -6.573 27.276 1.00 85.19 183 ARG A N 1
ATOM 1280 C CA . ARG A 1 183 ? -0.719 -6.919 27.494 1.00 85.19 183 ARG A CA 1
ATOM 1281 C C . ARG A 1 183 ? -0.871 -7.499 28.898 1.00 85.19 183 ARG A C 1
ATOM 1283 O O . ARG A 1 183 ? -0.441 -8.618 29.159 1.00 85.19 183 ARG A O 1
ATOM 1290 N N . GLY A 1 184 ? -1.506 -6.737 29.782 1.00 88.12 184 GLY A N 1
ATOM 1291 C CA . GLY A 1 184 ? -1.962 -7.229 31.076 1.00 88.12 184 GLY A CA 1
ATOM 1292 C C . GLY A 1 184 ? -3.162 -8.174 30.955 1.00 88.12 184 GLY A C 1
ATOM 1293 O O . GLY A 1 184 ? -3.702 -8.409 29.871 1.00 88.12 184 GLY A O 1
ATOM 1294 N N . ARG A 1 185 ? -3.612 -8.699 32.100 1.00 93.81 185 ARG A N 1
ATOM 1295 C CA . ARG A 1 185 ? -4.875 -9.446 32.179 1.00 93.81 185 ARG A CA 1
ATOM 1296 C C . ARG A 1 185 ? -6.049 -8.502 31.917 1.00 93.81 185 ARG A C 1
ATOM 1298 O O . ARG A 1 185 ? -6.085 -7.401 32.458 1.00 93.81 185 ARG A O 1
ATOM 1305 N N . VAL A 1 186 ? -7.011 -8.959 31.121 1.00 94.62 186 VAL A N 1
ATOM 1306 C CA . VAL A 1 186 ? -8.252 -8.230 30.838 1.00 94.62 186 VAL A CA 1
ATOM 1307 C C . VAL A 1 186 ? -9.363 -8.796 31.720 1.00 94.62 186 VAL A C 1
ATOM 1309 O O . VAL A 1 186 ? -9.536 -10.011 31.782 1.00 94.62 186 VAL A O 1
ATOM 1312 N N . ALA A 1 187 ? -10.106 -7.922 32.398 1.00 95.81 187 ALA A N 1
ATOM 1313 C CA . ALA A 1 187 ? -11.312 -8.274 33.141 1.00 95.81 187 ALA A CA 1
ATOM 1314 C C . ALA A 1 187 ? -12.527 -7.646 32.452 1.00 95.81 187 ALA A C 1
ATOM 1316 O O . ALA A 1 187 ? -12.500 -6.465 32.110 1.00 95.81 187 ALA A O 1
ATOM 1317 N N . PHE A 1 188 ? -13.586 -8.428 32.242 1.00 96.31 188 PHE A N 1
ATOM 1318 C CA . PHE A 1 188 ? -14.858 -7.915 31.736 1.00 96.31 188 PHE A CA 1
ATOM 1319 C C . PHE A 1 188 ? -15.743 -7.556 32.928 1.00 96.31 188 PHE A C 1
ATOM 1321 O O . PHE A 1 188 ? -16.048 -8.410 33.759 1.00 96.31 188 PHE A O 1
ATOM 1328 N N . VAL A 1 189 ? -16.119 -6.282 33.026 1.00 96.56 189 VAL A N 1
ATOM 1329 C CA . VAL A 1 189 ? -16.963 -5.761 34.105 1.00 96.56 189 VAL A CA 1
ATOM 1330 C C . VAL A 1 189 ? -18.367 -5.560 33.552 1.00 96.56 189 VAL A C 1
ATOM 1332 O O . VAL A 1 189 ? -18.574 -4.727 32.673 1.00 96.56 189 VAL A O 1
ATOM 1335 N N . PHE A 1 190 ? -19.323 -6.334 34.059 1.00 94.75 190 PHE A N 1
ATOM 1336 C CA . PHE A 1 190 ? -20.717 -6.275 33.629 1.00 94.75 190 PHE A CA 1
ATOM 1337 C C . PHE A 1 190 ? -21.494 -5.339 34.562 1.00 94.75 190 PHE A C 1
ATOM 1339 O O . PHE A 1 190 ? -21.580 -5.626 35.760 1.00 94.75 190 PHE A O 1
ATOM 1346 N N . PRO A 1 191 ? -22.023 -4.209 34.062 1.00 94.19 191 PRO A N 1
ATOM 1347 C CA . PRO A 1 191 ? -22.809 -3.306 34.889 1.00 94.19 191 PRO A CA 1
ATOM 1348 C C . PRO A 1 191 ? -24.126 -3.970 35.304 1.00 94.19 191 PRO A C 1
ATOM 1350 O O . PRO A 1 191 ? -24.711 -4.754 34.556 1.00 94.19 191 PRO A O 1
ATOM 1353 N N . GLY A 1 192 ? -24.596 -3.633 36.505 1.00 94.62 192 GLY A N 1
ATOM 1354 C CA . GLY A 1 192 ? -25.926 -4.014 36.968 1.00 94.62 192 GLY A CA 1
ATOM 1355 C C . GLY A 1 192 ? -27.036 -3.189 36.308 1.00 94.62 192 GLY A C 1
ATOM 1356 O O . GLY A 1 192 ? -26.834 -2.472 35.326 1.00 94.62 192 GLY A O 1
ATOM 1357 N N . GLN A 1 193 ? -28.230 -3.264 36.891 1.00 94.00 193 GLN A N 1
ATOM 1358 C CA . GLN A 1 193 ? -29.379 -2.474 36.452 1.00 94.00 193 GLN A CA 1
ATOM 1359 C C . GLN A 1 193 ? -29.102 -0.964 36.603 1.00 94.00 193 GLN A C 1
ATOM 1361 O O . GLN A 1 193 ? -28.508 -0.538 37.592 1.00 94.00 193 GLN A O 1
ATOM 1366 N N . GLY A 1 194 ? -29.523 -0.158 35.619 1.00 94.50 194 GLY A N 1
ATOM 1367 C CA . GLY A 1 194 ? -29.391 1.307 35.623 1.00 94.50 194 GLY A CA 1
ATOM 1368 C C . GLY A 1 194 ? -28.592 1.890 34.452 1.00 94.50 194 GLY A C 1
ATOM 1369 O O . GLY A 1 194 ? -28.708 3.081 34.185 1.00 94.50 194 GLY A O 1
ATOM 1370 N N . ALA A 1 195 ? -27.826 1.071 33.725 1.00 94.38 195 ALA A N 1
ATOM 1371 C CA . ALA A 1 195 ? -27.030 1.509 32.571 1.00 94.38 195 ALA A CA 1
ATOM 1372 C C . ALA A 1 195 ? -27.799 1.504 31.232 1.00 94.38 195 ALA A C 1
ATOM 1374 O O . ALA A 1 195 ? -27.254 1.902 30.201 1.00 94.38 195 ALA A O 1
ATOM 1375 N N . GLN A 1 196 ? -29.046 1.023 31.222 1.00 94.62 196 GLN A N 1
ATOM 1376 C CA . GLN A 1 196 ? -29.844 0.907 30.004 1.00 94.62 196 GLN A CA 1
ATOM 1377 C C . GLN A 1 196 ? -30.257 2.275 29.438 1.00 94.62 196 GLN A C 1
ATOM 1379 O O . GLN A 1 196 ? -30.626 3.186 30.177 1.00 94.62 196 GLN A O 1
ATOM 1384 N N . TRP A 1 197 ? -30.277 2.386 28.111 1.00 95.62 197 TRP A N 1
ATOM 1385 C CA . TRP A 1 197 ? -30.772 3.550 27.372 1.00 95.62 197 TRP A CA 1
ATOM 1386 C C . TRP A 1 197 ? -31.643 3.107 26.190 1.00 95.62 197 TRP A C 1
ATOM 1388 O O . TRP A 1 197 ? -31.568 1.966 25.726 1.00 95.62 197 TRP A O 1
ATOM 1398 N N . TRP A 1 198 ? -32.516 4.000 25.718 1.00 96.19 198 TRP A N 1
ATOM 1399 C CA . TRP A 1 198 ? -33.459 3.681 24.645 1.00 96.19 198 TRP A CA 1
ATOM 1400 C C . TRP A 1 198 ? -32.737 3.384 23.324 1.00 96.19 198 TRP A C 1
ATOM 1402 O O . TRP A 1 198 ? -32.055 4.248 22.783 1.00 96.19 198 TRP A O 1
ATOM 1412 N N . GLY A 1 199 ? -32.926 2.181 22.779 1.00 94.69 199 GLY A N 1
ATOM 1413 C CA . GLY A 1 199 ? -32.262 1.745 21.545 1.00 94.69 199 GLY A CA 1
ATOM 1414 C C . GLY A 1 199 ? -30.889 1.099 21.751 1.00 94.69 199 GLY A C 1
ATOM 1415 O O . GLY A 1 199 ? -30.186 0.859 20.767 1.00 94.69 199 GLY A O 1
ATOM 1416 N N . MET A 1 200 ? -30.512 0.785 22.997 1.00 95.06 200 MET A N 1
ATOM 1417 C CA . MET A 1 200 ? -29.280 0.060 23.307 1.00 95.06 200 MET A CA 1
ATOM 1418 C C . MET A 1 200 ? -29.161 -1.221 22.472 1.00 95.06 200 MET A C 1
ATOM 1420 O O . MET A 1 200 ? -30.064 -2.051 22.452 1.00 95.06 200 MET A O 1
ATOM 1424 N N . GLY A 1 201 ? -28.045 -1.362 21.752 1.00 93.00 201 GLY A N 1
ATOM 1425 C CA . GLY A 1 201 ? -27.762 -2.531 20.914 1.00 93.00 201 GLY A CA 1
ATOM 1426 C C . GLY A 1 201 ? -28.477 -2.566 19.559 1.00 93.00 201 GLY A C 1
ATOM 1427 O O . GLY A 1 201 ? -28.177 -3.452 18.766 1.00 93.00 201 GLY A O 1
ATOM 1428 N N . ARG A 1 202 ? -29.354 -1.605 19.231 1.00 94.31 202 ARG A N 1
ATOM 1429 C CA . ARG A 1 202 ? -30.123 -1.623 17.972 1.00 94.31 202 ARG A CA 1
ATOM 1430 C C . ARG A 1 202 ? -29.242 -1.626 16.719 1.00 94.31 202 ARG A C 1
ATOM 1432 O O . ARG A 1 202 ? -29.429 -2.468 15.851 1.00 94.31 202 ARG A O 1
ATOM 1439 N N . SER A 1 203 ? -28.262 -0.723 16.637 1.00 90.44 203 SER A N 1
ATOM 1440 C CA . SER A 1 203 ? -27.358 -0.657 15.475 1.00 90.44 203 SER A CA 1
ATOM 1441 C C . SER A 1 203 ? -26.546 -1.944 15.318 1.00 90.44 203 SER A C 1
ATOM 1443 O O . SER A 1 203 ? -26.365 -2.427 14.206 1.00 90.44 203 SER A O 1
ATOM 1445 N N . LEU A 1 204 ? -26.083 -2.521 16.434 1.00 90.81 204 LEU A N 1
ATOM 1446 C CA . LEU A 1 204 ? -25.336 -3.781 16.423 1.00 90.81 204 LEU A CA 1
ATOM 1447 C C . LEU A 1 204 ? -26.227 -4.945 15.995 1.00 90.81 204 LEU A C 1
ATOM 1449 O O . LEU A 1 204 ? -25.801 -5.775 15.205 1.00 90.81 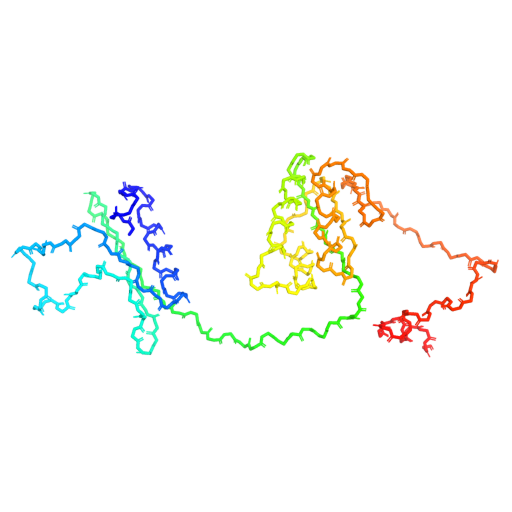204 LEU A O 1
ATOM 1453 N N . TRP A 1 205 ? -27.477 -4.978 16.450 1.00 92.06 205 TRP A N 1
ATOM 1454 C CA . TRP A 1 205 ? -28.454 -5.965 16.009 1.00 92.06 205 TRP A CA 1
ATOM 1455 C C . TRP A 1 205 ? -28.711 -5.899 14.498 1.00 92.06 205 TRP A C 1
ATOM 1457 O O . TRP A 1 205 ? -28.806 -6.930 13.834 1.00 92.06 205 TRP A O 1
ATOM 1467 N N . GLU A 1 206 ? -28.816 -4.697 13.933 1.00 90.50 206 GLU A N 1
ATOM 1468 C CA . GLU A 1 206 ? -29.083 -4.494 12.505 1.00 90.50 206 GLU A CA 1
ATOM 1469 C C . GLU A 1 206 ? -27.859 -4.821 11.625 1.00 90.50 206 GLU A C 1
ATOM 1471 O O . GLU A 1 206 ? -28.040 -5.349 10.531 1.00 90.50 206 GLU A O 1
ATOM 1476 N N . GLN A 1 207 ? -26.630 -4.580 12.099 1.00 86.81 207 GLN A N 1
ATOM 1477 C CA . GLN A 1 207 ? -25.416 -4.588 11.258 1.00 86.81 207 GLN A CA 1
ATOM 1478 C C . GLN A 1 207 ? -24.395 -5.687 11.596 1.00 86.81 207 GLN A C 1
ATOM 1480 O O . GLN A 1 207 ? -23.483 -5.934 10.813 1.00 86.81 207 GLN A O 1
ATOM 1485 N N . ASN A 1 208 ? -24.502 -6.348 12.752 1.00 87.88 208 ASN A N 1
ATOM 1486 C CA . ASN A 1 208 ? -23.516 -7.324 13.207 1.00 87.88 208 ASN A CA 1
ATOM 1487 C C . ASN A 1 208 ? -24.160 -8.687 13.482 1.00 87.88 208 ASN A C 1
ATOM 1489 O O . ASN A 1 208 ? -24.864 -8.873 14.476 1.00 87.88 208 ASN A O 1
ATOM 1493 N N . ASP A 1 209 ? -23.875 -9.653 12.609 1.00 89.38 209 ASP A N 1
ATOM 1494 C CA . ASP A 1 209 ? -24.452 -10.997 12.702 1.00 89.38 209 ASP A CA 1
ATOM 1495 C C . ASP A 1 209 ? -24.033 -11.721 13.988 1.00 89.38 209 ASP A C 1
ATOM 1497 O O . ASP A 1 209 ? -24.887 -12.289 14.659 1.00 89.38 209 ASP A O 1
ATOM 1501 N N . ALA A 1 210 ? -22.768 -11.613 14.411 1.00 91.50 210 ALA A N 1
ATOM 1502 C CA . ALA A 1 210 ? -22.289 -12.255 15.640 1.00 91.50 210 ALA A CA 1
ATOM 1503 C C . ALA A 1 210 ? -22.996 -11.723 16.902 1.00 91.50 210 ALA A C 1
ATOM 1505 O O . ALA A 1 210 ? -23.318 -12.484 17.813 1.00 91.50 210 ALA A O 1
ATOM 1506 N N . PHE A 1 211 ? -23.262 -10.414 16.962 1.00 92.69 211 PHE A N 1
ATOM 1507 C CA . PHE A 1 211 ? -24.040 -9.808 18.040 1.00 92.69 211 PHE A CA 1
ATOM 1508 C C . PHE A 1 211 ? -25.493 -10.283 18.003 1.00 92.69 211 PHE A C 1
ATOM 1510 O O . PHE A 1 211 ? -26.048 -10.626 19.045 1.00 92.69 211 PHE A O 1
ATOM 1517 N N . ARG A 1 212 ? -26.105 -10.321 16.811 1.00 93.69 212 ARG A N 1
ATOM 1518 C CA . ARG A 1 212 ? -27.481 -10.798 16.633 1.00 93.69 212 ARG A CA 1
ATOM 1519 C C . ARG A 1 212 ? -27.616 -12.245 17.098 1.00 93.69 212 ARG A C 1
ATOM 1521 O O . ARG A 1 212 ? -28.475 -12.517 17.928 1.00 93.69 212 ARG A O 1
ATOM 1528 N N . GLU A 1 213 ? -26.727 -13.125 16.641 1.00 95.19 213 GLU A N 1
ATOM 1529 C CA . GLU A 1 213 ? -26.677 -14.536 17.034 1.00 95.19 213 GLU A CA 1
ATOM 1530 C C . GLU A 1 213 ? -26.565 -14.697 18.553 1.00 95.19 213 GLU A C 1
ATOM 1532 O O . GLU A 1 213 ? -27.374 -15.403 19.153 1.00 95.19 213 GLU A O 1
ATOM 1537 N N . ALA A 1 214 ? -25.623 -13.991 19.188 1.00 94.88 214 ALA A N 1
ATOM 1538 C CA . ALA A 1 214 ? -25.378 -14.093 20.626 1.00 94.88 214 ALA A CA 1
ATOM 1539 C C . ALA A 1 214 ? -26.548 -13.610 21.500 1.00 94.88 214 ALA A C 1
ATOM 1541 O O . ALA A 1 214 ? -26.677 -14.059 22.634 1.00 94.88 214 ALA A O 1
ATOM 1542 N N . VAL A 1 215 ? -27.377 -12.684 21.004 1.00 93.56 215 VAL A N 1
ATOM 1543 C CA . VAL A 1 215 ? -28.546 -12.162 21.734 1.00 93.56 215 VAL A CA 1
ATOM 1544 C C . VAL A 1 215 ? -29.816 -12.974 21.438 1.00 93.56 215 VAL A C 1
ATOM 1546 O O . VAL A 1 215 ? -30.746 -12.958 22.241 1.00 93.56 215 VAL A O 1
ATOM 1549 N N . THR A 1 216 ? -29.876 -13.679 20.302 1.00 93.06 216 THR A N 1
ATOM 1550 C CA . THR A 1 216 ? -30.990 -14.589 19.967 1.00 93.06 216 THR A CA 1
ATOM 1551 C C . THR A 1 216 ? -30.867 -15.995 20.546 1.00 93.06 216 THR A C 1
ATOM 1553 O O . THR A 1 216 ? -31.879 -16.695 20.587 1.00 93.06 216 THR A O 1
ATOM 1556 N N . ALA A 1 217 ? -29.651 -16.420 20.899 1.00 74.75 217 ALA A N 1
ATOM 1557 C CA . ALA A 1 217 ? -29.361 -17.742 21.456 1.00 74.75 217 ALA A CA 1
ATOM 1558 C C . ALA A 1 217 ? -29.836 -17.869 22.911 1.00 74.75 217 ALA A C 1
ATOM 1560 O O . ALA A 1 217 ? -30.356 -18.957 23.248 1.00 74.75 217 ALA A O 1
#

Sequence (217 aa):
LKSNIGHLEPAAGVLGLVKAALAVHHGVIPPSLHSRTPNPRIDFPAERLEVVTEAAAWPAGPRFAGVSSFGYGGTNAHVALGEAPEGAPVQAAPDAGGPVCLAVSGTSPHALARNAARLADHLGRPPGTKLSDVACSLATTRTHHPTRGVVIAGTTDEAVAGLRALAADGSHDTVVTGAAAERGRVAFVFPGQGAQWWGMGRSLWEQNDAFREAVTA

Mean predicted aligned error: 6.88 Å

InterPro domains:
  IPR001227 Acyl transferase domain superfamily [G3DSA:3.40.366.10] (79-217)
  IPR014031 Beta-ketoacyl synthase, C-terminal domain [PF02801] (2-35)
  IPR014043 Acyl transferase domain [PF00698] (188-216)
  IPR016035 Acyl transferase/acyl hydrolase/lysophospholipase [SSF52151] (186-215)
  IPR016039 Thiolase-like [G3DSA:3.40.47.10] (1-78)
  IPR016039 Thiolase-like [SSF53901] (2-85)
  IPR020841 Polyketide synthase, beta-ketoacyl synthase domain [PS52004] (1-83)
  IPR032821 Polyketide synthase, C-terminal extension [PF16197] (38-152)
  IPR050091 Polyketide and Nonribosomal Peptide Biosynthesis Enzymes [PTHR43775] (2-215)

Foldseek 3Di:
DCQPVNQPAVCNQVVLVVLLLVCQVVQKDAARPPPPDPDPVDPCVVVVHDHHHHIDGHDPDWDKDKTWDAHPVGDIDIDMDTDDPDDDPPPPDPDLQFWAKQKFADQDLQRRLVRLQVVLVQCPDPPHDDPNVNRCCNVPVDDHHFWIKIFIDNDSVSSSVQSNCSNVVHDDPRMDTGGDDPDDDDDDDDDDPDPDDPCVCVVCCVRPPVSVVVVVD